Protein AF-A0A9E5WLP2-F1 (afdb_monomer)

Radius of gyration: 19.2 Å; Cα contacts (8 Å, |Δi|>4): 369; chains: 1; bounding box: 52×65×46 Å

Sequence (200 aa):
MTRTILCAILFWALPNVGYSDGLLDKCESPSASFDLAVELFKTKDFSVFQLEQDYGSKVLVFLGLGLPNEIPTANWFITGRAKENADYCYLGVGMSVEPLKSPHETKFPEKYGMPSSGFPRCSKSTDPLGAIKVRSWAAKEIGDSFVLALSPGAKGSGSFVVLVSRVDKSWVLLKKQDSGETCYFDRGQYYKSQNFRWDR

Nearest PDB structures (foldseek):
  7bxt-assembly1_N  TM=4.922E-01  e=4.184E-01  unidentified cloning vector
  6eqt-assembly1_A  TM=5.296E-01  e=2.265E+00  Homo sapiens
  7qoo-assembly1_N  TM=5.320E-01  e=2.836E+00  Homo sapiens
  7yyh-assembly1_N  TM=4.874E-01  e=4.980E+00  Homo sapiens
  7ywx-assembly1_N  TM=5.383E-01  e=5.896E+00  Homo sapiens

Solvent-accessible surface area (backbone atoms only — not comparable to full-atom values): 11564 Å² total; per-residue (Å²): 140,85,84,82,81,82,80,79,80,78,75,78,82,72,95,80,82,72,70,65,71,75,46,50,81,40,64,35,48,66,68,56,52,51,56,48,44,32,66,36,13,67,36,86,70,54,49,76,46,80,44,79,43,88,86,58,20,40,36,40,41,40,40,20,75,43,48,92,94,56,85,51,82,25,33,31,36,33,30,35,24,54,58,91,47,85,40,34,27,38,50,46,66,23,65,52,72,45,78,50,77,63,46,49,73,52,85,67,93,75,68,62,30,50,90,92,62,87,36,52,38,53,29,58,64,87,42,93,56,19,54,56,51,48,48,22,47,56,28,52,79,50,44,63,28,35,36,36,44,59,56,92,81,61,78,92,36,64,55,43,32,39,36,34,19,74,84,70,49,26,34,38,37,32,37,31,45,95,79,66,22,28,22,51,64,50,70,53,66,61,69,78,74,69,78,83,73,72,81,127

Mean predicted aligned error: 12.01 Å

Foldseek 3Di:
DDDDDDPPPPPPPDPLPPDLVVQQADWAAPVVVLVVLCVQQVDNPKDWDWDQDPQGKIKIKIAHPHDPPDDGNFRIWMWIDHNPDRITGTQATHHDKAFDDCLLVDDDPAAADDPPPPHHFKFDLPDPCRQSVNVSNQCVVQPGWIWTWGDPPNPRHQGWIKTAHPPFRKIWIWGQDPSRIIGGYDIDGDDPDPPPPPPD

Structure (mmCIF, N/CA/C/O backbone):
data_AF-A0A9E5WLP2-F1
#
_entry.id   AF-A0A9E5WLP2-F1
#
loop_
_atom_site.group_PDB
_atom_site.id
_atom_site.type_symbol
_atom_site.label_atom_id
_atom_site.label_alt_id
_atom_site.label_comp_id
_atom_site.label_asym_id
_atom_site.label_entity_id
_atom_site.label_seq_id
_atom_site.pdbx_PDB_ins_code
_atom_site.Cartn_x
_atom_site.Cartn_y
_atom_site.Cartn_z
_atom_site.occupancy
_atom_site.B_iso_or_equiv
_atom_site.auth_seq_id
_atom_site.auth_comp_id
_atom_site.auth_asym_id
_atom_site.auth_atom_id
_atom_site.pdbx_PDB_model_num
ATOM 1 N N . MET A 1 1 ? 31.874 46.673 18.753 1.00 40.12 1 MET A N 1
ATOM 2 C CA . MET A 1 1 ? 32.238 45.670 17.727 1.00 40.12 1 MET A CA 1
ATOM 3 C C . MET A 1 1 ? 31.211 44.548 17.763 1.00 40.12 1 MET A C 1
ATOM 5 O O . MET A 1 1 ? 31.325 43.645 18.578 1.00 40.12 1 MET A O 1
ATOM 9 N N . THR A 1 2 ? 30.168 44.641 16.946 1.00 34.38 2 THR A N 1
ATOM 10 C CA . THR A 1 2 ? 29.076 43.661 16.851 1.00 34.38 2 THR A CA 1
ATOM 11 C C . THR A 1 2 ? 29.290 42.817 15.596 1.00 34.38 2 THR A C 1
ATOM 13 O O . THR A 1 2 ? 29.312 43.344 14.487 1.00 34.38 2 THR A O 1
ATOM 16 N N . ARG A 1 3 ? 29.525 41.511 15.768 1.00 41.06 3 ARG A N 1
ATOM 17 C CA . ARG A 1 3 ? 29.660 40.550 14.666 1.00 41.06 3 ARG A CA 1
ATOM 18 C C . ARG A 1 3 ? 28.286 39.973 14.337 1.00 41.06 3 ARG A C 1
ATOM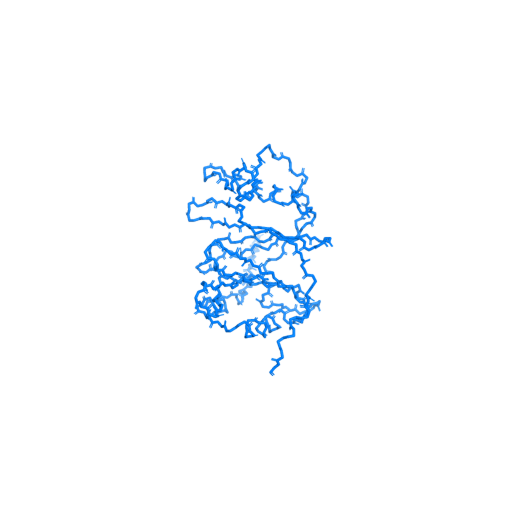 20 O O . ARG A 1 3 ? 27.775 39.138 15.074 1.00 41.06 3 ARG A O 1
ATOM 27 N N . THR A 1 4 ? 27.713 40.414 13.226 1.00 42.53 4 THR A N 1
ATOM 28 C CA . THR A 1 4 ? 26.534 39.798 12.611 1.00 42.53 4 THR A CA 1
ATOM 29 C C . THR A 1 4 ? 26.988 38.541 11.868 1.00 42.53 4 THR A C 1
ATOM 31 O O . THR A 1 4 ? 27.710 38.636 10.879 1.00 42.53 4 THR A O 1
ATOM 34 N N . ILE A 1 5 ? 26.610 37.360 12.359 1.00 44.00 5 ILE A N 1
ATOM 35 C CA . ILE A 1 5 ? 26.814 36.090 11.653 1.00 44.00 5 ILE A CA 1
ATOM 36 C C . ILE A 1 5 ? 25.597 35.886 10.747 1.00 44.00 5 ILE A C 1
ATOM 38 O O . ILE A 1 5 ? 24.504 35.590 11.224 1.00 44.00 5 ILE A O 1
ATOM 42 N N . LEU A 1 6 ? 25.780 36.087 9.440 1.00 37.56 6 LEU A N 1
ATOM 43 C CA . LEU A 1 6 ? 24.822 35.661 8.421 1.00 37.56 6 LEU A CA 1
ATOM 44 C C . LEU A 1 6 ? 24.877 34.128 8.327 1.00 37.56 6 LEU A C 1
ATOM 46 O O . LEU A 1 6 ? 25.810 33.570 7.752 1.00 37.56 6 LEU A O 1
ATOM 50 N N . CYS A 1 7 ? 23.877 33.440 8.875 1.00 37.62 7 CYS A N 1
ATOM 51 C CA . CYS A 1 7 ? 23.616 32.045 8.529 1.00 37.62 7 CYS A CA 1
ATOM 52 C C . CYS A 1 7 ? 22.984 31.999 7.133 1.00 37.62 7 CYS A C 1
ATOM 54 O O . CYS A 1 7 ? 21.779 32.191 6.980 1.00 37.62 7 CYS A O 1
ATOM 56 N N . ALA A 1 8 ? 23.800 31.747 6.111 1.00 38.75 8 ALA A N 1
ATOM 57 C CA . ALA A 1 8 ? 23.314 31.347 4.799 1.00 38.75 8 ALA A CA 1
ATOM 58 C C . ALA A 1 8 ? 22.787 29.907 4.894 1.00 38.75 8 ALA A C 1
ATOM 60 O O . ALA A 1 8 ? 23.552 28.944 4.868 1.00 38.75 8 ALA A O 1
ATOM 61 N N . ILE A 1 9 ? 21.469 29.757 5.037 1.00 45.53 9 ILE A N 1
ATOM 62 C CA . ILE A 1 9 ? 20.795 28.472 4.853 1.00 45.53 9 ILE A CA 1
ATOM 63 C C . ILE A 1 9 ? 20.778 28.207 3.345 1.00 45.53 9 ILE A C 1
ATOM 65 O O . ILE A 1 9 ? 19.913 28.692 2.619 1.00 45.53 9 ILE A O 1
ATOM 69 N N . LEU A 1 10 ? 21.778 27.466 2.870 1.00 39.19 10 LEU A N 1
ATOM 70 C CA . LEU A 1 10 ? 21.757 26.819 1.563 1.00 39.19 10 LEU A CA 1
ATOM 71 C C . LEU A 1 10 ? 20.643 25.764 1.582 1.00 39.19 10 LEU A C 1
ATOM 73 O O . LEU A 1 10 ? 20.848 24.623 1.994 1.00 39.19 10 LEU A O 1
ATOM 77 N N . PHE A 1 11 ? 19.446 26.169 1.158 1.00 37.06 11 PHE A N 1
ATOM 78 C CA . PHE A 1 11 ? 18.418 25.245 0.699 1.00 37.06 11 PHE A CA 1
ATOM 79 C C . PHE A 1 11 ? 18.982 24.519 -0.524 1.00 37.06 11 PHE A C 1
ATOM 81 O O . PHE A 1 11 ? 19.028 25.064 -1.626 1.00 37.06 11 PHE A O 1
ATOM 88 N N . TRP A 1 12 ? 19.447 23.289 -0.320 1.00 35.25 12 TRP A N 1
ATOM 89 C CA . TRP A 1 12 ? 19.656 22.349 -1.410 1.00 35.25 12 TRP A CA 1
ATOM 90 C C . TRP A 1 12 ? 18.301 22.126 -2.085 1.00 35.25 12 TRP A C 1
ATOM 92 O O . TRP A 1 12 ? 17.429 21.443 -1.550 1.00 35.25 12 TRP A O 1
ATOM 102 N N . ALA A 1 13 ? 18.108 22.750 -3.244 1.00 36.09 13 ALA A N 1
ATOM 103 C CA . ALA A 1 13 ? 17.022 22.425 -4.150 1.00 36.09 13 ALA A CA 1
ATOM 104 C C . ALA A 1 13 ? 17.260 21.000 -4.670 1.00 36.09 13 ALA A C 1
ATOM 106 O O . ALA A 1 13 ? 18.033 20.786 -5.602 1.00 36.09 13 ALA A O 1
ATOM 107 N N . LEU A 1 14 ? 16.640 20.011 -4.026 1.00 37.28 14 LEU A N 1
ATOM 108 C CA . LEU A 1 14 ? 16.564 18.662 -4.573 1.00 37.28 14 LEU A CA 1
ATOM 109 C C . LEU A 1 14 ? 15.654 18.692 -5.815 1.00 37.28 14 LEU A C 1
ATOM 111 O O . LEU A 1 14 ? 14.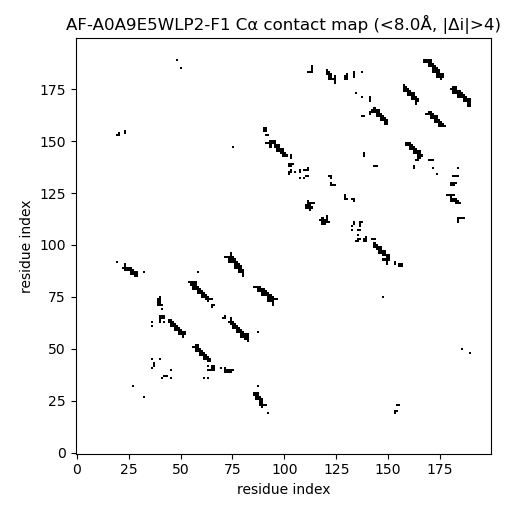529 19.197 -5.726 1.00 37.28 14 LEU A O 1
ATOM 115 N N . PRO A 1 15 ? 16.091 18.152 -6.964 1.00 37.88 15 PRO A N 1
ATOM 116 C CA . PRO A 1 15 ? 15.262 18.051 -8.155 1.00 37.88 15 PRO A CA 1
ATOM 117 C C . PRO A 1 15 ? 14.253 16.914 -7.959 1.00 37.88 15 PRO A C 1
ATOM 119 O O . PRO A 1 15 ? 14.520 15.779 -8.326 1.00 37.88 15 PRO A O 1
ATOM 122 N N . ASN A 1 16 ? 13.102 17.197 -7.347 1.00 44.09 16 ASN A N 1
ATOM 123 C CA . ASN A 1 16 ? 12.097 16.168 -7.034 1.00 44.09 16 ASN A CA 1
ATOM 124 C C . ASN A 1 16 ? 10.762 16.310 -7.785 1.00 44.09 16 ASN A C 1
ATOM 126 O O . ASN A 1 16 ? 9.799 15.655 -7.412 1.00 44.09 16 ASN A O 1
ATOM 130 N N . VAL A 1 17 ? 10.657 17.142 -8.828 1.00 44.66 17 VAL A N 1
ATOM 131 C CA . VAL A 1 17 ? 9.323 17.569 -9.321 1.00 44.66 17 VAL A CA 1
ATOM 132 C C . VAL A 1 17 ? 9.002 17.168 -10.774 1.00 44.66 17 VAL A C 1
ATOM 134 O O . VAL A 1 17 ? 7.951 17.518 -11.282 1.00 44.66 17 VAL A O 1
ATOM 137 N N . GLY A 1 18 ? 9.856 16.415 -11.475 1.00 46.56 18 GLY A N 1
ATOM 138 C CA . GLY A 1 18 ? 9.635 16.150 -12.913 1.00 46.56 18 GLY A CA 1
ATOM 139 C C . GLY A 1 18 ? 9.050 14.784 -13.286 1.00 46.56 18 GLY A C 1
ATOM 140 O O . GLY A 1 18 ? 8.372 14.663 -14.301 1.00 46.56 18 GLY A O 1
ATOM 141 N N . TYR A 1 19 ? 9.349 13.738 -12.515 1.00 50.00 19 TYR A N 1
ATOM 142 C CA . TYR A 1 19 ? 9.185 12.364 -13.004 1.00 50.00 19 TYR A CA 1
ATOM 143 C C . TYR A 1 19 ? 7.801 11.763 -12.707 1.00 50.00 19 TYR A C 1
ATOM 145 O O . TYR A 1 19 ? 7.301 10.951 -13.481 1.00 50.00 19 TYR A O 1
ATOM 153 N N . SER A 1 20 ? 7.148 12.175 -11.615 1.00 54.41 20 SER A N 1
ATOM 154 C CA . SER A 1 20 ? 5.846 11.625 -11.212 1.00 54.41 20 SER A CA 1
ATOM 155 C C . SER A 1 20 ? 4.699 12.055 -12.125 1.00 54.41 20 SER A C 1
ATOM 157 O O . SER A 1 20 ? 3.806 11.255 -12.388 1.00 54.41 20 SER A O 1
ATOM 159 N N . ASP A 1 21 ? 4.725 13.289 -12.631 1.00 56.62 21 ASP A N 1
ATOM 160 C CA . ASP A 1 21 ? 3.578 13.872 -13.340 1.00 56.62 21 ASP A CA 1
ATOM 161 C C . ASP A 1 21 ? 3.337 13.216 -14.707 1.00 56.62 21 ASP A C 1
ATOM 163 O O . ASP A 1 21 ? 2.193 12.997 -15.080 1.00 56.62 21 ASP A O 1
ATOM 167 N N . GLY A 1 22 ? 4.392 12.810 -15.423 1.00 62.59 22 GLY A N 1
ATOM 168 C CA . GLY A 1 22 ? 4.248 12.105 -16.703 1.00 62.59 22 GLY A CA 1
ATOM 169 C C . GLY A 1 22 ? 3.915 10.615 -16.577 1.00 62.59 22 GLY A C 1
ATOM 170 O O . GLY A 1 22 ? 3.585 9.981 -17.579 1.00 62.59 22 GLY A O 1
ATOM 171 N N . LEU A 1 23 ? 4.040 10.036 -15.378 1.00 69.94 23 LEU A N 1
ATOM 172 C CA . LEU A 1 23 ? 3.760 8.621 -15.134 1.00 69.94 23 LEU A CA 1
ATOM 173 C C . LEU A 1 23 ? 2.282 8.382 -14.795 1.00 69.94 23 LEU A C 1
ATOM 175 O O . LEU A 1 23 ? 1.723 7.369 -15.197 1.00 69.94 23 LEU A O 1
ATOM 179 N N . LEU A 1 24 ? 1.651 9.321 -14.085 1.00 68.88 24 LEU A N 1
ATOM 180 C CA . LEU A 1 24 ? 0.288 9.178 -13.558 1.00 68.88 24 LEU A CA 1
ATOM 181 C C . LEU A 1 24 ? -0.809 9.158 -14.637 1.00 68.88 24 LEU A C 1
ATOM 183 O O . LEU A 1 24 ? -1.881 8.622 -14.384 1.00 68.88 24 LEU A O 1
ATOM 187 N N . ASP A 1 25 ? -0.526 9.657 -15.840 1.00 71.56 25 ASP A N 1
ATOM 188 C CA . ASP A 1 25 ? -1.470 9.651 -16.968 1.00 71.56 25 ASP A CA 1
ATOM 189 C C . ASP A 1 25 ? -1.293 8.441 -17.909 1.00 71.56 25 ASP A C 1
ATOM 191 O O . ASP A 1 25 ? -1.958 8.346 -18.942 1.00 71.56 25 ASP A O 1
ATOM 195 N N . LYS A 1 26 ? -0.384 7.509 -17.589 1.00 80.75 26 LYS A N 1
ATOM 196 C CA . LYS A 1 26 ? -0.093 6.350 -18.443 1.00 80.75 26 LYS A CA 1
ATOM 197 C C . LYS A 1 26 ? -0.907 5.126 -18.042 1.00 80.75 26 LYS A C 1
ATOM 199 O O . LYS A 1 26 ? -1.100 4.842 -16.858 1.00 80.75 26 LYS A O 1
ATOM 204 N N . CYS A 1 27 ? -1.325 4.370 -19.050 1.00 87.19 27 CYS A N 1
ATOM 205 C CA . CYS A 1 27 ? -1.857 3.024 -18.901 1.00 87.19 27 CYS A CA 1
ATOM 206 C C . CYS A 1 27 ? -0.999 2.086 -19.734 1.00 87.19 27 CYS A C 1
ATOM 208 O O . CYS A 1 27 ? -0.704 2.380 -20.888 1.00 87.19 27 CYS A O 1
ATOM 210 N N . GLU A 1 28 ? -0.580 0.988 -19.129 1.00 88.12 28 GLU A N 1
ATOM 211 C CA . GLU A 1 28 ? 0.391 0.080 -19.714 1.00 88.12 28 GLU A CA 1
ATOM 212 C C . GLU A 1 28 ? -0.081 -1.361 -19.560 1.00 88.12 28 GLU A C 1
ATOM 214 O O . GLU A 1 28 ? -0.818 -1.716 -18.631 1.00 88.12 28 GLU A O 1
ATOM 219 N N . SER A 1 29 ? 0.398 -2.220 -20.455 1.00 87.50 29 SER A N 1
ATOM 220 C CA . SER A 1 29 ? 0.203 -3.659 -20.308 1.00 87.50 29 SER A CA 1
ATOM 221 C C . S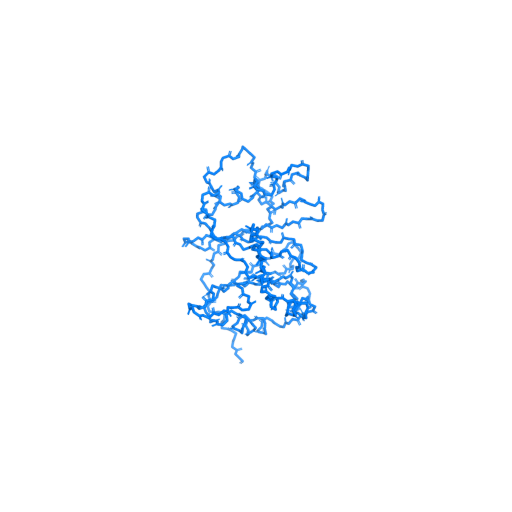ER A 1 29 ? 0.785 -4.157 -18.971 1.00 87.50 29 SER A C 1
ATOM 223 O O . SER A 1 29 ? 1.709 -3.545 -18.413 1.00 87.50 29 SER A O 1
ATOM 225 N N . PRO A 1 30 ? 0.310 -5.303 -18.447 1.00 82.69 30 PRO A N 1
ATOM 226 C CA . PRO A 1 30 ? 0.873 -5.882 -17.233 1.00 82.69 30 PRO A CA 1
ATOM 227 C C . PRO A 1 30 ? 2.392 -6.073 -17.327 1.00 82.69 30 PRO A C 1
ATOM 229 O O . PRO A 1 30 ? 3.101 -5.674 -16.410 1.00 82.69 30 PRO A O 1
ATOM 232 N N . SER A 1 31 ? 2.902 -6.613 -18.442 1.00 85.50 31 SER A N 1
ATOM 233 C CA . SER A 1 31 ? 4.340 -6.827 -18.665 1.00 85.50 31 SER A CA 1
ATOM 234 C C . SER A 1 31 ? 5.138 -5.527 -18.608 1.00 85.50 31 SER A C 1
ATOM 236 O O . SER A 1 31 ? 6.136 -5.465 -17.895 1.00 85.50 31 SER A O 1
ATOM 238 N N . ALA A 1 32 ? 4.651 -4.469 -19.259 1.00 87.75 32 ALA A N 1
ATOM 239 C CA . ALA A 1 32 ? 5.295 -3.158 -19.220 1.00 87.75 32 ALA A CA 1
ATOM 240 C C . ALA A 1 32 ? 5.327 -2.567 -17.797 1.00 87.75 32 ALA A C 1
ATOM 242 O O . ALA A 1 32 ? 6.321 -1.957 -17.407 1.00 87.75 32 ALA A O 1
ATOM 243 N N . SER A 1 33 ? 4.301 -2.822 -16.972 1.00 85.38 33 SER A N 1
ATOM 244 C CA . SER A 1 33 ? 4.319 -2.428 -15.553 1.00 85.38 33 SER A CA 1
ATOM 245 C C . SER A 1 33 ? 5.429 -3.135 -14.756 1.00 85.38 33 SER A C 1
ATOM 247 O O . SER A 1 33 ? 6.043 -2.514 -13.889 1.00 85.38 33 SER A O 1
ATOM 249 N N . PHE A 1 34 ? 5.714 -4.414 -15.039 1.00 86.69 34 PHE A N 1
ATOM 250 C CA . PHE A 1 34 ? 6.814 -5.149 -14.393 1.00 86.69 34 PHE A CA 1
ATOM 251 C C . PHE A 1 34 ? 8.188 -4.671 -14.862 1.00 86.69 34 PHE A C 1
ATOM 253 O O . PHE A 1 34 ? 9.079 -4.495 -14.030 1.00 86.69 34 PHE A O 1
ATOM 260 N N . ASP A 1 35 ? 8.360 -4.442 -16.164 1.00 87.62 35 ASP A N 1
ATOM 261 C CA . ASP A 1 35 ? 9.615 -3.922 -16.714 1.00 87.62 35 ASP A CA 1
ATOM 262 C C . ASP A 1 35 ? 9.932 -2.546 -16.121 1.00 87.62 35 ASP A C 1
ATOM 264 O O . ASP A 1 35 ? 11.048 -2.302 -15.653 1.00 87.62 35 ASP A O 1
ATOM 268 N N . LEU A 1 36 ? 8.916 -1.685 -16.018 1.00 85.50 36 LEU A N 1
ATOM 269 C CA . LEU A 1 36 ? 9.065 -0.397 -15.362 1.00 85.50 36 LEU A CA 1
ATOM 270 C C . LEU A 1 36 ? 9.377 -0.543 -13.867 1.00 85.50 36 LEU A C 1
ATOM 272 O O . LEU A 1 36 ? 10.170 0.230 -13.342 1.00 85.50 36 LEU A O 1
ATOM 276 N N . ALA A 1 37 ? 8.819 -1.534 -13.164 1.00 86.19 37 ALA A N 1
ATOM 277 C CA . ALA A 1 37 ? 9.169 -1.771 -11.761 1.00 86.19 37 ALA A CA 1
ATOM 278 C C . ALA A 1 37 ? 10.665 -2.057 -11.577 1.00 86.19 37 ALA A C 1
ATOM 280 O O . ALA A 1 37 ? 11.287 -1.494 -10.676 1.00 86.19 37 ALA A O 1
ATOM 281 N N . VAL A 1 38 ? 11.259 -2.865 -12.462 1.00 85.19 38 VAL A N 1
ATOM 282 C CA . VAL A 1 38 ? 12.709 -3.114 -12.459 1.00 85.19 38 VAL A CA 1
ATOM 283 C C . VAL A 1 38 ? 13.480 -1.813 -12.688 1.00 85.19 38 VAL A C 1
ATOM 285 O O . VAL A 1 38 ? 14.478 -1.554 -12.013 1.00 85.19 38 VAL A O 1
ATOM 288 N N . GLU A 1 39 ? 13.012 -0.977 -13.615 1.00 85.88 39 GLU A N 1
ATOM 289 C CA . GLU A 1 39 ? 13.646 0.302 -13.926 1.00 85.88 39 GLU A CA 1
ATOM 290 C C . GLU A 1 39 ? 13.554 1.309 -12.768 1.00 85.88 39 GLU A C 1
ATOM 292 O O . GLU A 1 39 ? 14.551 1.971 -12.463 1.00 85.88 39 GLU A O 1
ATOM 297 N N . LEU A 1 40 ? 12.391 1.426 -12.120 1.00 82.31 40 LEU A N 1
ATOM 298 C CA . LEU A 1 40 ? 12.137 2.384 -11.040 1.00 82.31 40 LEU A CA 1
ATOM 299 C C . LEU A 1 40 ? 12.819 1.981 -9.735 1.00 82.31 40 LEU A C 1
ATOM 301 O O . LEU A 1 40 ? 13.419 2.815 -9.055 1.00 82.31 40 LEU A O 1
ATOM 305 N N . PHE A 1 41 ? 12.740 0.698 -9.386 1.00 82.94 41 PHE A N 1
ATOM 306 C CA . PHE A 1 41 ? 13.290 0.191 -8.132 1.00 82.94 41 PHE A CA 1
ATOM 307 C C . PHE A 1 41 ? 14.784 -0.117 -8.227 1.00 82.94 41 PHE A C 1
ATOM 309 O O . PHE A 1 41 ? 15.420 -0.356 -7.201 1.00 82.94 41 PHE A O 1
ATOM 316 N N . LYS A 1 42 ? 15.342 -0.136 -9.448 1.00 83.75 42 LYS A N 1
ATOM 317 C CA . LYS A 1 42 ? 16.720 -0.566 -9.740 1.00 83.75 42 LYS A CA 1
ATOM 318 C C . LYS A 1 42 ? 17.029 -1.972 -9.212 1.00 83.75 42 LYS A C 1
ATOM 320 O O . LYS A 1 42 ? 18.173 -2.323 -8.955 1.00 83.75 42 LYS A O 1
ATOM 325 N N . THR A 1 43 ? 16.006 -2.809 -9.060 1.00 79.31 43 THR A N 1
ATOM 326 C CA . THR A 1 43 ? 16.134 -4.179 -8.561 1.00 79.31 43 THR A CA 1
ATOM 327 C C . THR A 1 43 ? 15.089 -5.084 -9.197 1.00 79.31 43 THR A C 1
ATOM 329 O O . THR A 1 43 ? 14.004 -4.646 -9.571 1.00 79.31 43 THR A O 1
ATOM 332 N N . LYS A 1 44 ? 15.414 -6.374 -9.301 1.00 80.56 44 LYS A N 1
ATOM 333 C CA . LYS A 1 44 ? 14.446 -7.431 -9.637 1.00 80.56 44 LYS A CA 1
ATOM 334 C C . LYS A 1 44 ? 13.792 -8.037 -8.395 1.00 80.56 44 LYS A C 1
ATOM 336 O O . LYS A 1 44 ? 12.856 -8.817 -8.526 1.00 80.56 44 LYS A O 1
ATOM 341 N N . ASP A 1 45 ? 14.294 -7.695 -7.211 1.00 80.81 45 ASP A N 1
ATOM 342 C CA . ASP A 1 45 ? 13.747 -8.136 -5.934 1.00 80.81 45 ASP A CA 1
ATOM 343 C C . ASP A 1 45 ? 12.698 -7.131 -5.448 1.00 80.81 45 ASP A C 1
ATOM 345 O O . ASP A 1 45 ? 12.971 -6.222 -4.663 1.00 80.81 45 ASP A O 1
ATOM 349 N N . PHE A 1 46 ? 11.490 -7.255 -5.992 1.00 80.94 46 PHE A N 1
ATOM 350 C CA . PHE A 1 46 ? 10.329 -6.482 -5.572 1.00 80.94 46 PHE A CA 1
ATOM 351 C C . PHE A 1 46 ? 9.119 -7.393 -5.384 1.00 80.94 46 PHE A C 1
ATOM 353 O O . PHE A 1 46 ? 9.011 -8.478 -5.954 1.00 80.94 46 PHE A O 1
ATOM 360 N N . SER A 1 47 ? 8.191 -6.944 -4.551 1.00 78.56 47 SER A N 1
ATOM 361 C CA . SER A 1 47 ? 6.931 -7.630 -4.287 1.00 78.56 47 SER A CA 1
ATOM 362 C C . SER A 1 47 ? 5.804 -6.995 -5.091 1.00 78.56 47 SER A C 1
ATOM 364 O O . SER A 1 47 ? 5.759 -5.773 -5.236 1.00 78.56 47 SER A O 1
ATOM 366 N N . VAL A 1 48 ? 4.878 -7.820 -5.583 1.00 79.75 48 VAL A N 1
ATOM 367 C CA . VAL A 1 48 ? 3.653 -7.357 -6.244 1.00 79.75 48 VAL A CA 1
ATOM 368 C C . VAL A 1 48 ? 2.448 -7.982 -5.567 1.00 79.75 48 VAL A C 1
ATOM 370 O O . VAL A 1 48 ? 2.403 -9.195 -5.366 1.00 79.75 48 VAL A O 1
ATOM 373 N N . PHE A 1 49 ? 1.469 -7.150 -5.231 1.00 76.31 49 PHE A N 1
ATOM 374 C CA . PHE A 1 49 ? 0.220 -7.572 -4.610 1.00 76.31 49 PHE A CA 1
ATOM 375 C C . PHE A 1 49 ? -0.942 -7.239 -5.536 1.00 76.31 49 PHE A C 1
ATOM 377 O O . PHE A 1 49 ? -1.061 -6.097 -5.971 1.00 76.31 49 PHE A O 1
ATOM 384 N N . GLN A 1 50 ? -1.791 -8.223 -5.835 1.00 78.00 50 GLN A N 1
ATOM 385 C CA . GLN A 1 50 ? -3.010 -8.014 -6.612 1.00 78.00 50 GLN A CA 1
ATOM 386 C C . GLN A 1 50 ? -4.217 -7.904 -5.684 1.00 78.00 50 GLN A C 1
ATOM 388 O O . GLN A 1 50 ? -4.430 -8.763 -4.833 1.00 78.00 50 G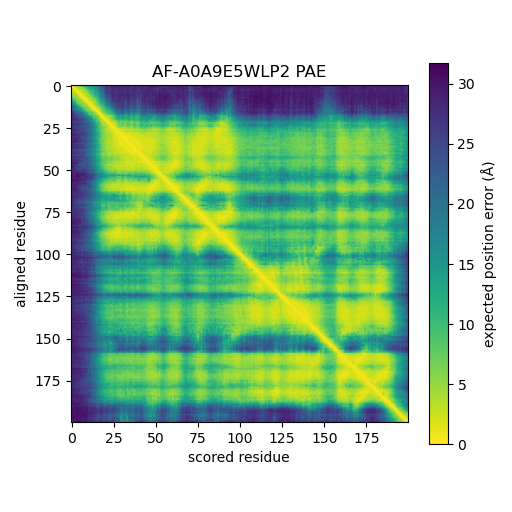LN A O 1
ATOM 393 N N . LEU A 1 51 ? -5.019 -6.870 -5.910 1.00 73.00 51 LEU A N 1
ATOM 394 C CA . LEU A 1 51 ? -6.295 -6.604 -5.263 1.00 73.00 51 LEU A CA 1
ATOM 395 C C . LEU A 1 51 ? -7.392 -6.824 -6.295 1.00 73.00 51 LEU A C 1
ATOM 397 O O . LEU A 1 51 ? -7.311 -6.272 -7.395 1.00 73.00 51 LEU A O 1
ATOM 401 N N . GLU A 1 52 ? -8.410 -7.598 -5.949 1.00 69.62 52 GLU A N 1
ATOM 402 C CA . GLU A 1 52 ? -9.647 -7.658 -6.720 1.00 69.62 52 GLU A CA 1
ATOM 403 C C . GLU A 1 52 ? -10.680 -6.785 -6.016 1.00 69.62 52 GLU A C 1
ATOM 405 O O . GLU A 1 52 ? -10.967 -6.960 -4.836 1.00 69.62 52 GLU A O 1
ATOM 410 N N . GLN A 1 53 ? -11.176 -5.783 -6.725 1.00 67.19 53 GLN A N 1
ATOM 411 C CA . GLN A 1 53 ? -12.158 -4.846 -6.209 1.00 67.19 53 GLN A CA 1
ATOM 412 C C . GLN A 1 53 ? -13.574 -5.338 -6.503 1.00 67.19 53 GLN A C 1
ATOM 414 O O . GLN A 1 53 ? -13.804 -6.139 -7.417 1.00 67.19 53 GLN A O 1
ATOM 419 N N . ASP A 1 54 ? -14.536 -4.779 -5.766 1.00 56.22 54 ASP A N 1
ATOM 420 C CA . ASP A 1 54 ? -15.951 -4.893 -6.104 1.00 56.22 54 ASP A CA 1
ATOM 421 C C . ASP A 1 54 ? -16.135 -4.546 -7.591 1.00 56.22 54 ASP A C 1
ATOM 423 O O . ASP A 1 54 ? -15.517 -3.614 -8.106 1.00 56.22 54 ASP A O 1
ATOM 427 N N . TYR A 1 55 ? -16.957 -5.326 -8.295 1.00 62.47 55 TYR A N 1
ATOM 428 C CA . TYR A 1 55 ? -17.166 -5.227 -9.747 1.00 62.47 55 TYR A CA 1
ATOM 429 C C . TYR A 1 55 ? -16.004 -5.711 -10.632 1.00 62.47 55 TYR A C 1
ATOM 431 O O . TYR A 1 55 ? -16.064 -5.518 -11.842 1.00 62.47 55 TYR A O 1
ATOM 439 N N . GLY A 1 56 ? -14.993 -6.400 -10.092 1.00 65.69 56 GLY A N 1
ATOM 440 C CA . GLY A 1 56 ? -13.972 -7.109 -10.877 1.00 65.69 56 GLY A CA 1
ATOM 441 C C . GLY A 1 56 ? -12.852 -6.230 -11.443 1.00 65.69 56 GLY A C 1
ATOM 442 O O . GLY A 1 56 ? -12.063 -6.704 -12.267 1.00 65.69 56 GLY A O 1
ATOM 443 N N . SER A 1 57 ? -12.759 -4.962 -11.027 1.00 69.81 57 SER A N 1
ATOM 444 C CA . SER A 1 57 ? -11.551 -4.162 -11.248 1.00 69.81 57 SER A CA 1
ATOM 445 C C . SER A 1 57 ? -10.377 -4.746 -10.463 1.00 69.81 57 SER A C 1
ATOM 447 O O . SER A 1 57 ? -10.552 -5.408 -9.440 1.00 69.81 57 SER A O 1
ATOM 449 N N . LYS A 1 58 ? -9.156 -4.534 -10.960 1.00 78.94 58 LYS A N 1
ATOM 450 C CA . LYS A 1 58 ? -7.943 -5.066 -10.328 1.00 78.94 58 LYS A CA 1
ATOM 451 C C . LYS A 1 58 ? -6.951 -3.958 -10.059 1.00 78.94 58 LYS A C 1
ATOM 453 O O . LYS A 1 58 ? -6.747 -3.101 -10.910 1.00 78.94 58 LYS A O 1
ATOM 458 N N . VAL A 1 59 ? -6.302 -4.004 -8.905 1.00 77.44 59 VAL A N 1
ATOM 459 C CA . VAL A 1 59 ? -5.221 -3.083 -8.542 1.00 77.44 59 VAL A CA 1
ATOM 460 C C . VAL A 1 59 ? -3.966 -3.891 -8.264 1.00 77.44 59 VAL A C 1
ATOM 462 O O . VAL A 1 59 ? -4.037 -4.938 -7.630 1.00 77.44 59 VAL A O 1
ATOM 465 N N . LEU A 1 60 ? -2.827 -3.430 -8.762 1.00 82.50 60 LEU A N 1
ATOM 466 C CA . LEU A 1 60 ? -1.520 -3.988 -8.459 1.00 82.50 60 LEU A CA 1
ATOM 467 C C . LEU A 1 60 ? -0.739 -2.989 -7.612 1.00 82.50 60 LEU A C 1
ATOM 469 O O . LEU A 1 60 ? -0.667 -1.805 -7.934 1.00 82.50 60 LEU A O 1
ATOM 473 N N . VAL A 1 61 ? -0.144 -3.473 -6.530 1.00 79.56 61 VAL A N 1
ATOM 474 C CA . VAL A 1 61 ? 0.748 -2.702 -5.665 1.00 79.56 61 VAL A CA 1
ATOM 475 C C . VAL A 1 61 ? 2.148 -3.262 -5.830 1.00 79.56 61 VAL A C 1
ATOM 477 O O . VAL A 1 61 ? 2.391 -4.415 -5.482 1.00 79.56 61 VAL A O 1
ATOM 480 N N . PHE A 1 62 ? 3.058 -2.448 -6.346 1.00 84.50 62 PHE A N 1
ATOM 481 C CA . PHE A 1 62 ? 4.454 -2.794 -6.574 1.00 84.50 62 PHE A CA 1
ATOM 482 C C . PHE A 1 62 ? 5.321 -2.189 -5.480 1.00 84.50 62 PHE A C 1
ATOM 484 O O . PHE A 1 62 ? 5.198 -1.004 -5.169 1.00 84.50 62 PHE A O 1
ATOM 491 N N . LEU A 1 63 ? 6.207 -3.002 -4.914 1.00 78.81 63 LEU A N 1
ATOM 492 C CA . LEU A 1 63 ? 7.012 -2.657 -3.752 1.00 78.81 63 LEU A CA 1
ATOM 493 C C . LEU A 1 63 ? 8.455 -3.112 -3.906 1.00 78.81 63 LEU A C 1
ATOM 495 O O . LEU A 1 63 ? 8.752 -4.295 -3.746 1.00 78.81 63 LEU A O 1
ATOM 499 N N . GLY A 1 64 ? 9.343 -2.160 -4.173 1.00 78.25 64 GLY A N 1
ATOM 500 C CA . GLY A 1 64 ? 10.780 -2.372 -4.249 1.00 78.25 64 GLY A CA 1
ATOM 501 C C . GLY A 1 64 ? 11.471 -1.710 -3.070 1.00 78.25 64 GLY A C 1
ATOM 502 O O . GLY A 1 64 ? 11.481 -0.489 -2.941 1.00 78.25 64 GLY A O 1
ATOM 503 N N . LEU A 1 65 ? 12.082 -2.515 -2.208 1.00 69.06 65 LEU A N 1
ATOM 504 C CA . LEU A 1 65 ? 13.077 -1.994 -1.280 1.00 69.06 65 LEU A CA 1
ATOM 505 C C . LEU A 1 65 ? 14.368 -1.909 -2.099 1.00 69.06 65 LEU A C 1
ATOM 507 O O . LEU A 1 65 ? 14.951 -2.945 -2.407 1.00 69.06 65 LEU A O 1
ATOM 511 N N . GLY A 1 66 ? 14.717 -0.703 -2.559 1.00 63.56 66 GLY A N 1
ATOM 512 C CA . GLY A 1 66 ? 15.846 -0.477 -3.469 1.00 63.56 66 GLY A CA 1
ATOM 513 C C . GLY A 1 66 ? 17.170 -1.088 -2.986 1.00 63.56 66 GLY A C 1
ATOM 514 O O . GLY A 1 66 ? 17.316 -1.492 -1.829 1.00 63.56 66 GLY A O 1
ATOM 515 N N . LEU A 1 67 ? 18.159 -1.161 -3.880 1.00 63.38 67 LEU A N 1
ATOM 516 C CA . LEU A 1 67 ? 19.460 -1.752 -3.559 1.00 63.38 67 LEU A CA 1
ATOM 517 C C . LEU A 1 67 ? 20.252 -0.907 -2.542 1.00 63.38 67 LEU A C 1
ATOM 519 O O . LEU A 1 67 ? 20.187 0.325 -2.573 1.00 63.38 67 LEU A O 1
ATOM 523 N N . PRO A 1 68 ? 21.065 -1.539 -1.671 1.00 53.59 68 PRO A N 1
ATOM 524 C CA . PRO A 1 68 ? 21.997 -0.810 -0.822 1.00 53.59 68 PRO A CA 1
ATOM 525 C C . PRO A 1 68 ? 22.950 0.028 -1.687 1.00 53.59 68 PRO A C 1
ATOM 527 O O . PRO A 1 68 ? 23.645 -0.520 -2.541 1.00 53.59 68 PRO A O 1
ATOM 530 N N . ASN A 1 69 ? 23.030 1.333 -1.411 1.00 65.56 69 ASN A N 1
ATOM 531 C CA . ASN A 1 69 ? 23.906 2.323 -2.066 1.00 65.56 69 ASN A CA 1
ATOM 532 C C . ASN A 1 69 ? 23.455 2.868 -3.433 1.00 65.56 69 ASN A C 1
ATOM 534 O O . ASN A 1 69 ? 24.165 3.701 -3.995 1.00 65.56 69 ASN A O 1
ATOM 538 N N . GLU A 1 70 ? 22.285 2.484 -3.942 1.00 70.69 70 GLU A N 1
ATOM 539 C CA . GLU A 1 70 ? 21.668 3.163 -5.087 1.00 70.69 70 GLU A CA 1
ATOM 540 C C . GLU A 1 70 ? 20.523 4.058 -4.611 1.00 70.69 70 GLU A C 1
ATOM 542 O O . GLU A 1 70 ? 19.828 3.734 -3.650 1.00 70.69 70 GLU A O 1
ATOM 547 N N . ILE A 1 71 ? 20.335 5.210 -5.260 1.00 68.44 71 ILE A N 1
ATOM 548 C CA . ILE A 1 71 ? 19.202 6.097 -4.977 1.00 68.44 71 ILE A CA 1
ATOM 549 C C . ILE A 1 71 ? 18.040 5.637 -5.867 1.00 68.44 71 ILE A C 1
ATOM 551 O O . ILE A 1 71 ? 18.084 5.896 -7.074 1.00 68.44 71 ILE A O 1
ATOM 555 N N . PRO A 1 72 ? 17.016 4.947 -5.327 1.00 66.50 72 PRO A N 1
ATOM 556 C CA . PRO A 1 72 ? 15.862 4.555 -6.123 1.00 66.50 72 PRO A CA 1
ATOM 557 C C . PRO A 1 72 ? 15.071 5.796 -6.553 1.00 66.50 72 PRO A C 1
ATOM 559 O O . PRO A 1 72 ? 15.011 6.783 -5.818 1.00 66.50 72 PRO A O 1
ATOM 562 N N . THR A 1 73 ? 14.435 5.747 -7.727 1.00 71.44 73 THR A N 1
ATOM 563 C CA . THR A 1 73 ? 13.533 6.823 -8.184 1.00 71.44 73 THR A CA 1
ATOM 564 C C . THR A 1 73 ? 12.123 6.665 -7.612 1.00 71.44 73 THR A C 1
ATOM 566 O O . THR A 1 73 ? 11.398 7.647 -7.474 1.00 71.44 73 THR A O 1
ATOM 569 N N . ALA A 1 74 ? 11.750 5.445 -7.217 1.00 72.31 74 ALA A N 1
ATOM 570 C CA . ALA A 1 74 ? 10.573 5.130 -6.416 1.00 72.31 74 ALA A CA 1
ATOM 571 C C . ALA A 1 74 ? 10.867 3.922 -5.518 1.00 72.31 74 ALA A C 1
ATOM 573 O O . ALA A 1 74 ? 11.684 3.081 -5.864 1.00 72.31 74 ALA A O 1
ATOM 574 N N . ASN A 1 75 ? 10.178 3.808 -4.386 1.00 76.56 75 ASN A N 1
ATOM 575 C CA . ASN A 1 75 ? 10.189 2.594 -3.559 1.00 76.56 75 ASN A CA 1
ATOM 576 C C . ASN A 1 75 ? 8.905 1.775 -3.734 1.00 76.56 75 ASN A C 1
ATOM 578 O O . ASN A 1 75 ? 8.843 0.594 -3.397 1.00 76.56 75 ASN A O 1
ATOM 582 N N . TRP A 1 76 ? 7.851 2.397 -4.257 1.00 80.38 76 TRP A N 1
ATOM 583 C CA . TRP A 1 76 ? 6.603 1.715 -4.545 1.00 80.38 76 TRP A CA 1
ATOM 584 C C . TRP A 1 76 ? 5.769 2.484 -5.568 1.00 80.38 76 TRP A C 1
ATOM 586 O O . TRP A 1 76 ? 5.910 3.699 -5.716 1.00 80.38 76 TRP A O 1
ATOM 596 N N . PHE A 1 77 ? 4.874 1.783 -6.257 1.00 82.12 77 PHE A N 1
ATOM 597 C CA . PHE A 1 77 ? 3.815 2.397 -7.056 1.00 82.12 77 PHE A CA 1
ATOM 598 C C . PHE A 1 77 ? 2.572 1.505 -7.081 1.00 82.12 77 PHE A C 1
ATOM 600 O O . PHE A 1 77 ? 2.632 0.316 -6.770 1.00 82.12 77 PHE A O 1
ATOM 607 N N . ILE A 1 78 ? 1.427 2.091 -7.411 1.00 81.12 78 ILE A N 1
ATOM 608 C CA . ILE A 1 78 ? 0.147 1.396 -7.524 1.00 81.12 78 ILE A CA 1
ATOM 609 C C . ILE A 1 78 ? -0.390 1.619 -8.930 1.00 81.12 78 ILE A C 1
ATOM 611 O O . ILE A 1 78 ? -0.405 2.751 -9.413 1.00 81.12 78 ILE A O 1
ATOM 615 N N . THR A 1 79 ? -0.872 0.554 -9.561 1.00 86.06 79 THR A N 1
ATOM 616 C CA . THR A 1 79 ? -1.624 0.622 -10.814 1.00 86.06 79 THR A CA 1
ATOM 617 C C . THR A 1 79 ? -2.997 -0.010 -10.651 1.00 86.06 79 THR A C 1
ATOM 619 O O . THR A 1 79 ? -3.203 -0.869 -9.798 1.00 86.06 79 THR A O 1
ATOM 622 N N . GLY A 1 80 ? -3.970 0.406 -11.451 1.00 83.62 80 GLY A N 1
ATOM 623 C CA . GLY A 1 80 ? -5.320 -0.134 -11.423 1.00 83.62 80 GLY A CA 1
ATOM 624 C C . GLY A 1 80 ? -5.919 -0.251 -12.809 1.00 83.62 80 GLY A C 1
ATOM 625 O O . GLY A 1 80 ? -5.583 0.513 -13.706 1.00 83.62 80 GLY A O 1
ATOM 626 N N . ARG A 1 81 ? -6.829 -1.206 -12.975 1.00 84.94 81 ARG A N 1
ATOM 627 C CA . ARG A 1 81 ? -7.587 -1.397 -14.207 1.00 84.94 81 ARG A CA 1
ATOM 628 C C . ARG A 1 81 ? -9.059 -1.648 -13.930 1.00 84.94 81 ARG A C 1
ATOM 630 O O . ARG A 1 81 ? -9.417 -2.302 -12.945 1.00 84.94 81 ARG A O 1
ATOM 637 N N . ALA A 1 82 ? -9.901 -1.171 -14.838 1.00 81.56 82 ALA A N 1
ATOM 638 C CA . ALA A 1 82 ? -11.311 -1.538 -14.883 1.00 81.56 82 ALA A CA 1
ATOM 639 C C . ALA A 1 82 ? -11.476 -3.009 -15.308 1.00 81.56 82 ALA A C 1
ATOM 641 O O . ALA A 1 82 ? -10.590 -3.573 -15.946 1.00 81.56 82 ALA A O 1
ATOM 642 N N . LYS A 1 83 ? -12.622 -3.626 -14.987 1.00 77.75 83 LYS A N 1
ATOM 643 C CA . LYS A 1 83 ? -12.919 -5.035 -15.317 1.00 77.75 83 LYS A CA 1
ATOM 644 C C . LYS A 1 83 ? -12.742 -5.355 -16.806 1.00 77.75 83 LYS A C 1
ATOM 646 O O . LYS A 1 83 ? -12.268 -6.432 -17.152 1.00 77.75 83 LYS A O 1
ATOM 651 N N . GLU A 1 84 ? -13.142 -4.422 -17.663 1.00 81.38 84 GLU A N 1
ATOM 652 C CA . GLU A 1 84 ? -13.176 -4.591 -19.120 1.00 81.38 84 GLU A CA 1
ATOM 653 C C . GLU A 1 84 ? -11.876 -4.154 -19.808 1.00 81.38 84 GLU A C 1
ATOM 655 O O . GLU A 1 84 ? -11.715 -4.378 -21.004 1.00 81.38 84 GLU A O 1
ATOM 660 N N . ASN A 1 85 ? -10.938 -3.555 -19.066 1.00 81.81 85 ASN A N 1
ATOM 661 C CA . ASN A 1 85 ? -9.659 -3.118 -19.607 1.00 81.81 85 ASN A CA 1
ATOM 662 C C . ASN A 1 85 ? -8.567 -4.152 -19.298 1.00 81.81 85 ASN A C 1
ATOM 664 O O . ASN A 1 85 ? -8.481 -4.674 -18.184 1.00 81.81 85 ASN A O 1
ATOM 668 N N . ALA A 1 86 ? -7.723 -4.449 -20.284 1.00 83.31 86 ALA A N 1
ATOM 669 C CA . ALA A 1 86 ? -6.537 -5.269 -20.078 1.00 83.31 86 ALA A CA 1
ATOM 670 C C . ALA A 1 86 ? -5.412 -4.473 -19.394 1.00 83.31 86 ALA A C 1
ATOM 672 O O . ALA A 1 86 ? -4.691 -5.045 -18.567 1.00 83.31 86 ALA A O 1
ATOM 673 N N . ASP A 1 87 ? -5.328 -3.176 -19.692 1.00 87.81 87 ASP A N 1
ATOM 674 C CA . ASP A 1 87 ? -4.232 -2.294 -19.307 1.00 87.81 87 ASP A CA 1
ATOM 675 C C . ASP A 1 87 ? -4.405 -1.718 -17.905 1.00 87.81 87 ASP A C 1
ATOM 677 O O . ASP A 1 87 ? -5.511 -1.432 -17.442 1.00 87.81 87 ASP A O 1
ATOM 681 N N . TYR A 1 88 ? -3.271 -1.535 -17.237 1.00 87.75 88 TYR A N 1
ATOM 682 C CA . TYR A 1 88 ? -3.148 -0.999 -15.893 1.00 87.75 88 TYR A CA 1
ATOM 683 C C . TYR A 1 88 ? -2.705 0.463 -15.947 1.00 87.75 88 TYR A C 1
ATOM 685 O O . TYR A 1 88 ? -1.630 0.774 -16.448 1.00 87.75 88 TYR A O 1
ATOM 693 N N . CYS A 1 89 ? -3.514 1.356 -15.385 1.00 86.00 89 CYS A N 1
ATOM 694 C CA . CYS A 1 89 ? -3.224 2.783 -15.279 1.00 86.00 89 CYS A CA 1
ATOM 695 C C . CYS A 1 89 ? -2.565 3.116 -13.940 1.00 86.00 89 CYS A C 1
ATOM 697 O O . CYS A 1 89 ? -2.943 2.556 -12.908 1.00 86.00 89 CYS A O 1
ATOM 699 N N . TYR A 1 90 ? -1.600 4.033 -13.929 1.00 82.88 90 TYR A N 1
ATOM 700 C CA . TYR A 1 90 ? -0.932 4.445 -12.693 1.00 82.88 90 TYR A CA 1
ATOM 701 C C . TYR A 1 90 ? -1.879 5.231 -11.782 1.00 82.88 90 TYR A C 1
ATOM 703 O O . TYR A 1 90 ? -2.541 6.175 -12.192 1.00 82.88 90 TYR A O 1
ATOM 711 N N . LEU A 1 91 ? -1.937 4.825 -10.514 1.00 77.44 91 LEU A N 1
ATOM 712 C CA . LEU A 1 91 ? -2.752 5.465 -9.477 1.00 77.44 91 LEU A CA 1
ATOM 713 C C . LEU A 1 91 ? -1.902 6.232 -8.459 1.00 77.44 91 LEU A C 1
ATOM 715 O O . LEU A 1 91 ? -2.419 7.084 -7.739 1.00 77.44 91 LEU A O 1
ATOM 719 N N . GLY A 1 92 ? -0.613 5.909 -8.353 1.00 75.88 92 GLY A N 1
ATOM 720 C CA . GLY A 1 92 ? 0.295 6.565 -7.420 1.00 75.88 92 GLY A CA 1
ATOM 721 C C . GLY A 1 92 ? 1.708 5.999 -7.477 1.00 75.88 92 GLY A C 1
ATOM 722 O O . GLY A 1 92 ? 1.907 4.842 -7.833 1.00 75.88 92 GLY A O 1
ATOM 723 N N . VAL A 1 93 ? 2.681 6.816 -7.087 1.00 78.56 93 VAL A N 1
ATOM 724 C CA . VAL A 1 93 ? 4.100 6.460 -6.962 1.00 78.56 93 VAL A CA 1
ATOM 725 C C . VAL A 1 93 ? 4.656 7.135 -5.713 1.00 78.56 93 VAL A C 1
ATOM 727 O O . VAL A 1 93 ? 4.253 8.250 -5.376 1.00 78.56 93 VAL A O 1
ATOM 730 N N . GLY A 1 94 ? 5.549 6.462 -4.992 1.00 74.56 94 GLY A N 1
ATOM 731 C CA . GLY A 1 94 ? 6.075 6.971 -3.734 1.00 74.56 94 GLY A CA 1
ATOM 732 C C . GLY A 1 94 ? 7.511 6.547 -3.466 1.00 74.56 94 GLY A C 1
ATOM 733 O O . GLY A 1 94 ? 7.959 5.469 -3.853 1.00 74.56 94 GLY A O 1
ATOM 734 N N . MET A 1 95 ? 8.231 7.420 -2.764 1.00 73.44 95 MET A N 1
ATOM 735 C CA . MET A 1 95 ? 9.599 7.179 -2.293 1.00 73.44 95 MET A CA 1
ATOM 736 C C . MET A 1 95 ? 9.665 6.982 -0.775 1.00 73.44 95 MET A C 1
ATOM 738 O O . MET A 1 95 ? 10.678 6.513 -0.270 1.00 73.44 95 MET A O 1
ATOM 742 N N . SER A 1 96 ? 8.614 7.318 -0.021 1.00 68.81 96 SER A N 1
ATOM 743 C CA . SER A 1 96 ? 8.643 7.175 1.437 1.00 68.81 96 SER A CA 1
ATOM 744 C C . SER A 1 96 ? 8.273 5.754 1.863 1.00 68.81 96 SER A C 1
ATOM 746 O O . SER A 1 96 ? 7.159 5.284 1.608 1.00 68.81 96 SER A O 1
ATOM 748 N N . VAL A 1 97 ? 9.221 5.085 2.521 1.00 67.19 97 VAL A N 1
ATOM 749 C CA . VAL A 1 97 ? 9.015 3.833 3.254 1.00 67.19 97 VAL A CA 1
ATOM 750 C C . VAL A 1 97 ? 9.419 4.089 4.694 1.00 67.19 97 VAL A C 1
ATOM 752 O O . VAL A 1 97 ? 10.598 4.264 4.997 1.00 67.19 97 VAL A O 1
ATOM 755 N N . GLU A 1 98 ? 8.445 4.114 5.592 1.00 66.06 98 GLU A N 1
ATOM 756 C CA . GLU A 1 98 ? 8.692 4.374 7.003 1.00 66.06 98 GLU A CA 1
ATOM 757 C C . GLU A 1 98 ? 8.524 3.082 7.805 1.00 66.06 98 GLU A C 1
ATOM 759 O O . GLU A 1 98 ? 7.455 2.466 7.784 1.00 66.06 98 GLU A O 1
ATOM 764 N N . PRO A 1 99 ? 9.547 2.633 8.549 1.00 61.78 99 PRO A N 1
ATOM 765 C CA . PRO A 1 99 ? 9.364 1.558 9.507 1.00 61.78 99 PRO A CA 1
ATOM 766 C C . PRO A 1 99 ? 8.393 2.016 10.602 1.00 61.78 99 PRO A C 1
ATOM 768 O O . PRO A 1 99 ? 8.736 2.865 11.421 1.00 61.78 99 PRO A O 1
ATOM 771 N N . LEU A 1 100 ? 7.208 1.410 10.680 1.00 63.25 100 LEU A N 1
ATOM 772 C CA . LEU A 1 100 ? 6.344 1.589 11.841 1.00 63.25 100 LEU A CA 1
ATOM 773 C C . LEU A 1 100 ? 6.941 0.806 13.009 1.00 63.25 100 LEU A C 1
ATOM 775 O O . LEU A 1 100 ? 6.938 -0.424 13.002 1.00 63.25 100 LEU A O 1
ATOM 779 N N . LYS A 1 101 ? 7.462 1.514 14.009 1.00 53.72 101 LYS A N 1
ATOM 780 C CA . LYS A 1 101 ? 7.785 0.928 15.314 1.00 53.72 101 LYS A CA 1
ATOM 781 C C . LYS A 1 101 ? 6.606 1.181 16.250 1.00 53.72 101 LYS A C 1
ATOM 783 O O . LYS A 1 101 ? 6.188 2.326 16.401 1.00 53.72 101 LYS A O 1
ATOM 788 N N . SER A 1 102 ? 6.029 0.110 16.795 1.00 53.91 102 SER A N 1
ATOM 789 C CA . SER A 1 102 ? 5.058 0.169 17.898 1.00 53.91 102 SER A CA 1
ATOM 790 C C . SER A 1 102 ? 3.636 0.746 17.675 1.00 53.91 102 SER A C 1
ATOM 792 O O . SER A 1 102 ? 2.929 0.923 18.668 1.00 53.91 102 SER A O 1
ATOM 794 N N . PRO A 1 103 ? 3.072 0.997 16.468 1.00 59.94 103 PRO A N 1
ATOM 795 C CA . PRO A 1 103 ? 1.687 1.500 16.389 1.00 59.94 103 PRO A CA 1
ATOM 796 C C . PRO A 1 103 ? 0.655 0.435 16.760 1.00 59.94 103 PRO A C 1
ATOM 798 O O . PRO A 1 103 ? -0.454 0.775 17.169 1.00 59.94 103 PRO A O 1
ATOM 801 N N . HIS A 1 104 ? 1.021 -0.844 16.630 1.00 60.41 104 HIS A N 1
ATOM 802 C CA . HIS A 1 104 ? 0.232 -1.970 17.117 1.00 60.41 104 HIS A CA 1
ATOM 803 C C . HIS A 1 104 ? 0.200 -2.019 18.658 1.00 60.41 104 HIS A C 1
ATOM 805 O O . HIS A 1 104 ? -0.763 -2.520 19.238 1.00 60.41 104 HIS A O 1
ATOM 811 N N . GLU A 1 105 ? 1.197 -1.437 19.334 1.00 63.81 105 GLU A N 1
ATOM 812 C CA . GLU A 1 105 ? 1.225 -1.293 20.796 1.00 63.81 105 GLU A CA 1
ATOM 813 C C . GLU A 1 105 ? 0.265 -0.193 21.273 1.00 63.81 105 GLU A C 1
ATOM 815 O O . GLU A 1 105 ? -0.190 -0.204 22.419 1.00 63.81 105 GLU A O 1
ATOM 820 N N . THR A 1 106 ? -0.111 0.737 20.387 1.00 69.06 106 THR A N 1
ATOM 821 C CA . THR A 1 106 ? -1.066 1.801 20.711 1.00 69.06 106 THR A CA 1
ATOM 822 C C . THR A 1 106 ? -2.477 1.220 20.860 1.00 69.06 106 THR A C 1
ATOM 824 O O . THR A 1 106 ? -3.026 0.570 19.963 1.00 69.06 106 THR A O 1
ATOM 827 N N . LYS A 1 107 ? -3.107 1.437 22.019 1.00 69.50 107 LYS A N 1
ATOM 828 C CA . LYS A 1 107 ? -4.439 0.903 22.335 1.00 69.50 107 LYS A CA 1
ATOM 829 C C . LYS A 1 107 ? -5.517 1.962 22.130 1.00 69.50 107 LYS A C 1
ATOM 831 O O . LYS A 1 107 ? -5.778 2.764 23.016 1.00 69.50 107 LYS A O 1
ATOM 836 N N . PHE A 1 108 ? -6.166 1.914 20.972 1.00 79.81 108 PHE A N 1
ATOM 837 C CA . PHE A 1 108 ? -7.441 2.589 20.741 1.00 79.81 108 PHE A CA 1
ATOM 838 C C . PHE A 1 108 ? -8.604 1.614 20.984 1.00 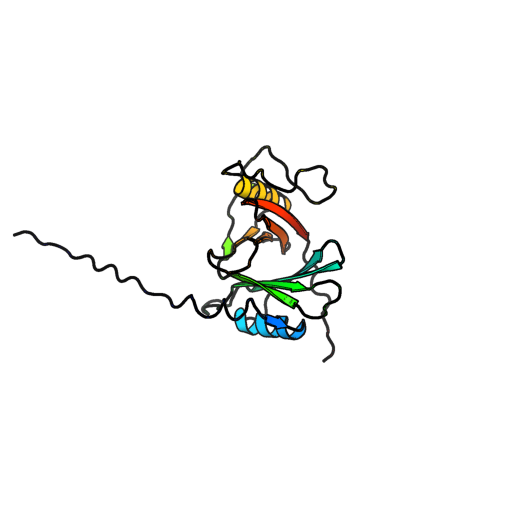79.81 108 PHE A C 1
ATOM 840 O O . PHE A 1 108 ? -8.463 0.434 20.639 1.00 79.81 108 PHE A O 1
ATOM 847 N N . PRO A 1 109 ? -9.713 2.060 21.605 1.00 79.19 109 PRO A N 1
ATOM 848 C CA . PRO A 1 109 ? -10.898 1.230 21.820 1.00 79.19 109 PRO A CA 1
ATOM 849 C C . PRO A 1 109 ? -11.670 0.946 20.524 1.00 79.19 109 PRO A C 1
ATOM 851 O O . PRO A 1 109 ? -12.391 -0.050 20.450 1.00 79.19 109 PRO A O 1
ATOM 854 N N . GLU A 1 110 ? -11.534 1.800 19.508 1.00 84.81 110 GLU A N 1
ATOM 855 C CA . GLU A 1 110 ? -12.200 1.637 18.222 1.00 84.81 110 GLU A CA 1
ATOM 856 C C . GLU A 1 110 ? -11.670 0.422 17.455 1.00 84.81 110 GLU A C 1
ATOM 858 O O . GLU A 1 110 ? -10.467 0.157 17.398 1.00 84.81 110 GLU A O 1
ATOM 863 N N . LYS A 1 111 ? -12.599 -0.295 16.823 1.00 85.38 111 LYS A N 1
ATOM 864 C CA . LYS A 1 111 ? -12.319 -1.422 15.937 1.00 85.38 111 LYS A CA 1
ATOM 865 C C . LYS A 1 111 ? -12.742 -1.054 14.530 1.00 85.38 111 LYS A C 1
ATOM 867 O O . LYS A 1 111 ? -13.801 -0.454 14.350 1.00 85.38 111 LYS A O 1
ATOM 872 N N . TYR A 1 112 ? -11.935 -1.454 13.559 1.00 87.69 112 TYR A N 1
ATOM 873 C CA . TYR A 1 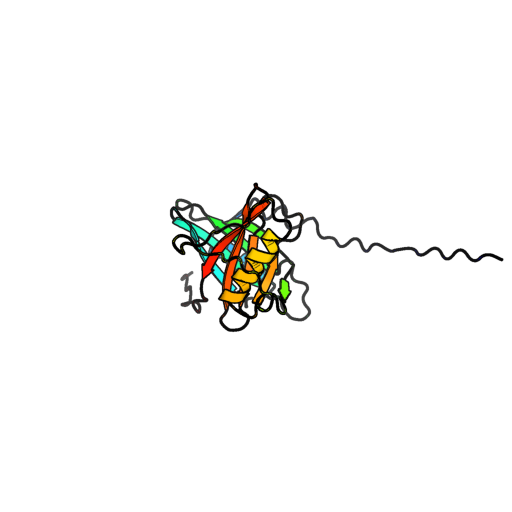112 ? -12.239 -1.282 12.146 1.00 87.69 112 TYR A CA 1
ATOM 874 C C . TYR A 1 112 ? -12.194 -2.636 11.439 1.00 87.69 112 TYR A C 1
ATOM 876 O O . TYR A 1 112 ? -11.739 -3.625 12.009 1.00 87.69 112 TYR A O 1
ATOM 884 N N . GLY A 1 113 ? -12.674 -2.736 10.207 1.00 80.50 113 GLY A N 1
ATOM 885 C CA . GLY A 1 113 ? -12.601 -4.023 9.524 1.00 80.50 113 GLY A CA 1
ATOM 886 C C . GLY A 1 113 ? -13.009 -4.004 8.067 1.00 80.50 113 GLY A C 1
ATOM 887 O O . GLY A 1 113 ? -13.426 -2.982 7.528 1.00 80.50 113 GLY A O 1
ATOM 888 N N . MET A 1 114 ? -12.867 -5.171 7.444 1.00 78.00 114 MET A N 1
ATOM 889 C CA . MET A 1 114 ? -13.277 -5.438 6.067 1.00 78.00 114 MET A CA 1
ATOM 890 C C . MET A 1 114 ? -14.800 -5.335 5.893 1.00 78.00 114 MET A C 1
ATOM 892 O O . MET A 1 114 ? -15.543 -5.417 6.884 1.00 78.00 114 MET A O 1
ATOM 896 N N . PRO A 1 115 ? -15.291 -5.221 4.642 1.00 69.75 115 PRO A N 1
ATOM 897 C CA . PRO A 1 115 ? -16.686 -5.516 4.333 1.00 69.75 115 PRO A CA 1
ATOM 898 C C . PRO A 1 115 ? -17.134 -6.823 5.008 1.00 69.75 115 PRO A C 1
ATOM 900 O O . PRO A 1 115 ? -16.370 -7.784 5.080 1.00 69.75 115 PRO A O 1
ATOM 903 N N . SER A 1 116 ? -18.351 -6.834 5.552 1.00 76.81 116 SER A N 1
ATOM 904 C CA . SER A 1 116 ? -18.951 -7.989 6.250 1.00 76.81 116 SER A CA 1
ATOM 905 C C . SER A 1 116 ? -18.337 -8.373 7.607 1.00 76.81 116 SER A C 1
ATOM 907 O O . SER A 1 116 ? -18.806 -9.318 8.231 1.00 76.81 116 SER A O 1
ATOM 909 N N . SER A 1 117 ? -17.357 -7.624 8.125 1.00 81.62 117 SER A N 1
ATOM 910 C CA . SER A 1 117 ? -16.789 -7.873 9.467 1.00 81.62 117 SER A CA 1
ATOM 911 C C . SER A 1 117 ? -17.682 -7.420 10.634 1.00 81.62 117 SER A C 1
ATOM 913 O O . SER A 1 117 ? -17.400 -7.742 11.785 1.00 81.62 117 SER A O 1
ATOM 915 N N . GLY A 1 118 ? -18.732 -6.639 10.357 1.00 84.56 118 GLY A N 1
ATOM 916 C CA . GLY A 1 118 ? -19.567 -5.996 11.377 1.00 84.56 118 GLY A CA 1
ATOM 917 C C . GLY A 1 118 ? -18.932 -4.762 12.035 1.00 84.56 118 GLY A C 1
ATOM 918 O O . GLY A 1 118 ? -19.580 -4.116 12.856 1.00 84.56 118 GLY A O 1
ATOM 919 N N . PHE A 1 119 ? -17.698 -4.398 11.664 1.00 88.44 119 PHE A N 1
ATOM 920 C CA . PHE A 1 119 ? -17.008 -3.199 12.148 1.00 88.44 119 PHE A CA 1
ATOM 921 C C . PHE A 1 119 ? -17.041 -2.059 11.116 1.00 88.44 119 PHE A C 1
ATOM 923 O O . PHE A 1 119 ? -17.106 -2.316 9.910 1.00 88.44 119 PHE A O 1
ATOM 930 N N . PRO A 1 120 ? -16.977 -0.787 11.556 1.00 88.94 120 PRO A N 1
ATOM 931 C CA . PRO A 1 120 ? -16.859 0.341 10.639 1.00 88.94 120 PRO A CA 1
ATOM 932 C C . PRO A 1 120 ? -15.565 0.253 9.819 1.00 88.94 120 PRO A C 1
ATOM 934 O O . PRO A 1 120 ? -14.517 -0.154 10.314 1.00 88.94 120 PRO A O 1
ATOM 937 N N . ARG A 1 121 ? -15.618 0.673 8.552 1.00 87.94 121 ARG A N 1
ATOM 938 C CA . ARG A 1 121 ? -14.434 0.698 7.673 1.00 87.94 121 ARG A CA 1
ATOM 939 C C . ARG A 1 121 ? -13.614 1.969 7.843 1.00 87.94 121 ARG A C 1
ATOM 941 O O . ARG A 1 121 ? -12.392 1.932 7.769 1.00 87.94 121 ARG A O 1
ATOM 948 N N . CYS A 1 122 ? -14.298 3.089 8.029 1.00 88.50 122 CYS A N 1
ATOM 949 C CA . CYS A 1 122 ? -13.718 4.420 7.966 1.00 88.50 122 CYS A CA 1
ATOM 950 C C . CYS A 1 122 ? -13.677 5.065 9.341 1.00 88.50 122 CYS A C 1
ATOM 952 O O . CYS A 1 122 ? -14.607 4.920 10.138 1.00 88.50 122 CYS A O 1
ATOM 954 N N . SER A 1 123 ? -12.613 5.818 9.598 1.00 88.62 123 SER A N 1
ATOM 955 C CA . SER A 1 123 ? -12.647 6.826 10.648 1.00 88.62 123 SER A CA 1
ATOM 956 C C . SER A 1 123 ? -13.694 7.880 10.315 1.00 88.62 123 SER A C 1
ATOM 958 O O . SER A 1 123 ? -13.845 8.225 9.146 1.00 88.62 123 SER A O 1
ATOM 960 N N . LYS A 1 124 ? -14.327 8.469 11.328 1.00 79.69 124 LYS A N 1
ATOM 961 C CA . LYS A 1 124 ? -15.199 9.632 11.123 1.00 79.69 124 LYS A CA 1
ATOM 962 C C . LYS A 1 124 ? -14.359 10.852 10.738 1.00 79.69 124 LYS A C 1
ATOM 964 O O . LYS A 1 124 ? -13.344 11.106 11.383 1.00 79.69 124 LYS A O 1
ATOM 969 N N . SER A 1 125 ? -14.797 11.621 9.743 1.00 67.38 125 SER A N 1
ATOM 970 C CA . SER A 1 125 ? -14.068 12.800 9.226 1.00 67.38 125 SER A CA 1
ATOM 971 C C . SER A 1 125 ? -13.766 13.864 10.287 1.00 67.38 125 SER A C 1
ATOM 973 O O . SER A 1 125 ? -12.772 14.578 10.190 1.00 67.38 125 SER A O 1
ATOM 975 N N . THR A 1 126 ? -14.600 13.952 11.323 1.00 75.25 126 THR A N 1
ATOM 976 C CA . THR A 1 126 ? -14.459 14.908 12.429 1.00 75.25 126 THR A CA 1
ATOM 977 C C . THR A 1 126 ? -13.454 14.475 13.498 1.00 75.25 126 THR A C 1
ATOM 979 O O . THR A 1 126 ? -13.217 15.227 14.439 1.00 75.25 126 THR A O 1
ATOM 982 N N . ASP A 1 127 ? -12.907 13.258 13.420 1.00 78.25 127 ASP A N 1
ATOM 983 C CA . ASP A 1 127 ? -11.917 12.759 14.373 1.00 78.25 127 ASP A CA 1
ATOM 984 C C . ASP A 1 127 ? -10.500 13.126 13.903 1.00 78.25 127 ASP A C 1
ATOM 986 O O . ASP A 1 127 ? -10.001 12.522 12.947 1.00 78.25 127 ASP A O 1
ATOM 990 N N . PRO A 1 128 ? -9.804 14.061 14.579 1.00 73.38 128 PRO A N 1
ATOM 991 C CA . PRO A 1 128 ? -8.462 14.481 14.177 1.00 73.38 128 PRO A CA 1
ATOM 992 C C . PRO A 1 128 ? -7.434 13.342 14.254 1.00 73.38 128 PRO A C 1
ATOM 994 O O . PRO A 1 128 ? -6.395 13.402 13.600 1.00 73.38 128 PRO A O 1
ATOM 997 N N . LEU A 1 129 ? -7.719 12.287 15.025 1.00 82.06 129 LEU A N 1
ATOM 998 C CA . LEU A 1 129 ? -6.878 11.097 15.138 1.00 82.06 129 LEU A CA 1
ATOM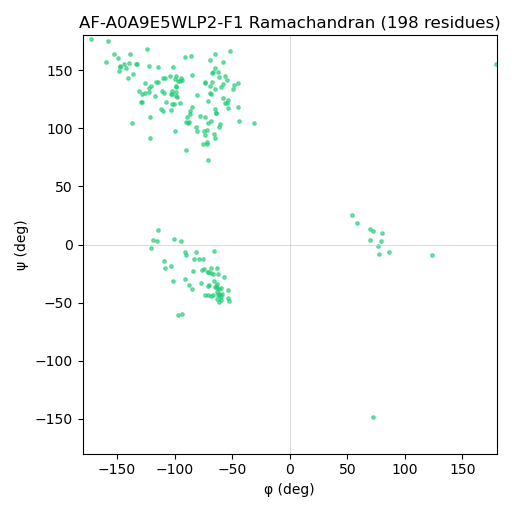 999 C C . LEU A 1 129 ? -7.404 9.927 14.301 1.00 82.06 129 LEU A C 1
ATOM 1001 O O . LEU A 1 129 ? -6.828 8.842 14.348 1.00 82.06 129 LEU A O 1
ATOM 1005 N N . GLY A 1 130 ? -8.462 10.124 13.513 1.00 82.75 130 GLY A N 1
ATOM 1006 C CA . GLY A 1 130 ? -9.146 9.065 12.779 1.00 82.75 130 GLY A CA 1
ATOM 1007 C C . GLY A 1 130 ? -8.208 8.221 11.914 1.00 82.75 130 GLY A C 1
ATOM 1008 O O . GLY A 1 130 ? -8.184 6.993 12.020 1.00 82.75 130 GLY A O 1
ATOM 1009 N N . ALA A 1 131 ? -7.350 8.880 11.131 1.00 79.50 131 ALA A N 1
ATOM 1010 C CA . ALA A 1 131 ? -6.356 8.209 10.296 1.00 79.50 131 ALA A CA 1
ATOM 1011 C C . ALA A 1 131 ? -5.346 7.382 11.112 1.00 79.50 131 ALA A C 1
ATOM 1013 O O . ALA A 1 131 ? -4.975 6.280 10.707 1.00 79.50 131 ALA A O 1
ATOM 1014 N N . ILE A 1 132 ? -4.931 7.891 12.276 1.00 81.38 132 ILE A N 1
ATOM 1015 C CA . ILE A 1 132 ? -4.002 7.203 13.180 1.00 81.38 132 ILE A CA 1
ATOM 1016 C C . ILE A 1 132 ? -4.683 5.979 13.792 1.00 81.38 132 ILE A C 1
ATOM 1018 O O . ILE A 1 132 ? -4.097 4.901 13.789 1.00 81.38 132 ILE A O 1
ATOM 1022 N N . LYS A 1 133 ? -5.934 6.104 14.246 1.00 86.12 133 LYS A N 1
ATOM 1023 C CA . LYS A 1 133 ? -6.699 4.998 14.839 1.00 86.12 133 LYS A CA 1
ATOM 1024 C C . LYS A 1 133 ? -6.882 3.839 13.863 1.00 86.12 133 LYS A C 1
ATOM 1026 O O . LYS A 1 133 ? -6.599 2.696 14.219 1.00 86.12 133 LYS A O 1
ATOM 1031 N N . VAL A 1 134 ? -7.297 4.132 12.627 1.00 86.25 134 VAL A N 1
ATOM 1032 C CA . VAL A 1 134 ? -7.470 3.115 11.574 1.00 86.25 134 VAL A CA 1
ATOM 1033 C C . VAL A 1 134 ? -6.135 2.450 11.247 1.00 86.25 134 VAL A C 1
ATOM 1035 O O . VAL A 1 134 ? -6.064 1.224 11.165 1.00 86.25 134 VAL A O 1
ATOM 1038 N N . ARG A 1 135 ? -5.055 3.235 11.127 1.00 83.00 135 ARG A N 1
ATOM 1039 C CA . ARG A 1 135 ? -3.707 2.709 10.877 1.00 83.00 135 ARG A CA 1
ATOM 1040 C C . ARG A 1 135 ? -3.210 1.817 12.015 1.00 83.00 135 ARG A C 1
ATOM 1042 O O . ARG A 1 135 ? -2.701 0.736 11.743 1.00 83.00 135 ARG A O 1
ATOM 1049 N N . SER A 1 136 ? -3.358 2.239 13.268 1.00 82.62 136 SER A N 1
ATOM 1050 C CA . SER A 1 136 ? -2.966 1.446 14.439 1.00 82.62 136 SER A CA 1
ATOM 1051 C C . SER A 1 136 ? -3.763 0.152 14.542 1.00 82.62 136 SER A C 1
ATOM 1053 O O . SER A 1 136 ? -3.188 -0.889 14.844 1.00 82.62 136 SER A O 1
ATOM 1055 N N . TRP A 1 137 ? -5.068 0.191 14.260 1.00 86.06 137 TRP A N 1
ATOM 1056 C CA . TRP A 1 137 ? -5.884 -1.019 14.197 1.00 86.06 137 TRP A CA 1
ATOM 1057 C C . TRP A 1 137 ? -5.398 -1.970 13.097 1.00 86.06 137 TRP A C 1
ATOM 1059 O O . TRP A 1 137 ? -5.131 -3.136 13.365 1.00 86.06 137 TRP A O 1
ATOM 1069 N N . ALA A 1 138 ? -5.195 -1.463 11.880 1.00 86.06 138 ALA A N 1
ATOM 1070 C CA . ALA A 1 138 ? -4.680 -2.256 10.770 1.00 86.06 138 ALA A CA 1
ATOM 1071 C C . ALA A 1 138 ? -3.289 -2.850 11.047 1.00 86.06 138 ALA A C 1
ATOM 1073 O O . ALA A 1 138 ? -3.034 -3.994 10.685 1.00 86.06 138 ALA A O 1
ATOM 1074 N N . ALA A 1 139 ? -2.413 -2.116 11.737 1.00 81.00 139 ALA A N 1
ATOM 1075 C CA . ALA A 1 139 ? -1.107 -2.618 12.153 1.00 81.00 139 ALA A CA 1
ATOM 1076 C C . ALA A 1 139 ? -1.211 -3.764 13.177 1.00 81.00 139 ALA A C 1
ATOM 1078 O O . ALA A 1 139 ? -0.376 -4.657 13.155 1.00 81.00 139 ALA A O 1
ATOM 1079 N N . LYS A 1 140 ? -2.231 -3.795 14.048 1.00 82.88 140 LYS A N 1
ATOM 1080 C CA . LYS A 1 140 ? -2.442 -4.931 14.972 1.00 82.88 140 LYS A CA 1
ATOM 1081 C C . LYS A 1 140 ? -2.774 -6.226 14.246 1.00 82.88 140 LYS A C 1
ATOM 1083 O O . LYS A 1 140 ? -2.327 -7.280 14.677 1.00 82.88 140 LYS A O 1
ATOM 1088 N N . GLU A 1 141 ? -3.525 -6.134 13.153 1.00 79.75 141 GLU A N 1
ATOM 1089 C CA . GLU A 1 141 ? -3.945 -7.301 12.370 1.00 79.75 141 GLU A CA 1
ATOM 1090 C C . GLU A 1 141 ? -2.773 -8.007 11.676 1.00 79.75 141 GLU A C 1
ATOM 1092 O O . GLU A 1 141 ? -2.870 -9.197 11.387 1.00 79.75 141 GLU A O 1
ATOM 1097 N N . ILE A 1 142 ? -1.679 -7.289 11.400 1.00 80.94 142 ILE A N 1
ATOM 1098 C CA . ILE A 1 142 ? -0.515 -7.821 10.671 1.00 80.94 142 ILE A CA 1
ATOM 1099 C C . ILE A 1 142 ? 0.799 -7.771 11.470 1.00 80.94 142 ILE A C 1
ATOM 1101 O O . ILE A 1 142 ? 1.825 -8.237 10.984 1.00 80.94 142 ILE A O 1
ATOM 1105 N N . GLY A 1 143 ? 0.786 -7.207 12.681 1.00 77.38 143 GLY A N 1
ATOM 1106 C CA . GLY A 1 143 ? 1.955 -7.063 13.549 1.00 77.38 143 GLY A CA 1
ATOM 1107 C C . GLY A 1 143 ? 2.968 -6.003 13.090 1.00 77.38 143 GLY A C 1
ATOM 1108 O O . GLY A 1 143 ? 2.626 -4.962 12.513 1.00 77.38 143 GLY A O 1
ATOM 1109 N N . ASP A 1 144 ? 4.245 -6.254 13.388 1.00 76.38 144 ASP A N 1
ATOM 1110 C CA . ASP A 1 144 ? 5.361 -5.399 12.978 1.00 76.38 144 ASP A CA 1
ATOM 1111 C C . ASP A 1 144 ? 5.354 -5.175 11.469 1.00 76.38 144 ASP A C 1
ATOM 1113 O O . ASP A 1 144 ? 5.449 -6.119 10.687 1.00 76.38 144 ASP A O 1
ATOM 1117 N N . SER A 1 145 ? 5.277 -3.913 11.050 1.00 72.88 145 SER A N 1
ATOM 1118 C CA . SER A 1 145 ? 5.038 -3.558 9.651 1.00 72.88 145 SER A CA 1
ATOM 1119 C C . SER A 1 145 ? 5.884 -2.377 9.163 1.00 72.88 145 SER A C 1
ATOM 1121 O O . SER A 1 145 ? 6.526 -1.650 9.931 1.00 72.88 145 SER A O 1
ATOM 1123 N N . PHE A 1 146 ? 5.948 -2.226 7.844 1.00 71.00 146 PHE A N 1
ATOM 1124 C CA . PHE A 1 146 ? 6.387 -1.023 7.147 1.00 71.00 146 PHE A CA 1
ATOM 1125 C C . PHE A 1 146 ? 5.167 -0.227 6.695 1.00 71.00 146 PHE A C 1
ATOM 1127 O O . PHE A 1 146 ? 4.151 -0.806 6.313 1.00 71.00 146 PHE A O 1
ATOM 1134 N N . VAL A 1 147 ? 5.289 1.095 6.725 1.00 71.38 147 VAL A N 1
ATOM 1135 C CA . VAL A 1 147 ? 4.360 2.039 6.117 1.00 71.38 147 VAL A CA 1
ATOM 1136 C C . VAL A 1 147 ? 4.887 2.498 4.786 1.00 71.38 147 VAL A C 1
ATOM 1138 O O . VAL A 1 147 ? 6.034 2.912 4.655 1.00 71.38 147 VAL A O 1
ATOM 1141 N N . LEU A 1 148 ? 3.980 2.512 3.829 1.00 69.19 148 LEU A N 1
ATOM 1142 C CA . LEU A 1 148 ? 4.201 3.029 2.499 1.00 69.19 148 LEU A CA 1
ATOM 1143 C C . LEU A 1 148 ? 3.162 4.125 2.334 1.00 69.19 148 LEU A C 1
ATOM 1145 O O . LEU A 1 148 ? 1.990 3.861 2.061 1.00 69.19 148 LEU A O 1
ATOM 1149 N N . ALA A 1 149 ? 3.567 5.343 2.678 1.00 61.34 149 ALA A N 1
ATOM 1150 C CA . ALA A 1 149 ? 2.715 6.518 2.598 1.00 61.34 149 ALA A CA 1
ATOM 1151 C C . ALA A 1 149 ? 3.001 7.258 1.293 1.00 61.34 149 ALA A C 1
ATOM 1153 O O . ALA A 1 149 ? 4.155 7.352 0.866 1.00 61.34 149 ALA A O 1
ATOM 1154 N N . LEU A 1 150 ? 1.951 7.778 0.656 1.00 55.34 150 LEU A N 1
ATOM 1155 C CA . LEU A 1 150 ? 2.126 8.672 -0.486 1.00 55.34 150 LEU A CA 1
ATOM 1156 C C . LEU A 1 150 ? 2.806 9.950 -0.014 1.00 55.34 150 LEU A C 1
ATOM 1158 O O . LEU A 1 150 ? 2.399 10.540 0.990 1.00 55.34 150 LEU A O 1
ATOM 1162 N N . SER A 1 151 ? 3.815 10.392 -0.761 1.00 45.44 151 SER A N 1
ATOM 1163 C CA . SER A 1 151 ? 4.356 11.733 -0.586 1.00 45.44 151 SER A CA 1
ATOM 1164 C C . SER A 1 151 ? 3.243 12.759 -0.844 1.00 45.44 151 SER A C 1
ATOM 1166 O O . SER A 1 151 ? 2.509 12.623 -1.830 1.00 45.44 151 SER A O 1
ATOM 1168 N N . PRO A 1 152 ? 3.101 13.796 -0.001 1.00 40.47 152 PRO A N 1
ATOM 1169 C CA . PRO A 1 152 ? 2.222 14.918 -0.304 1.00 40.47 152 PRO A CA 1
ATOM 1170 C C . PRO A 1 152 ? 2.627 15.526 -1.655 1.00 40.47 152 PRO A C 1
ATOM 1172 O O . PRO A 1 152 ? 3.779 15.920 -1.817 1.00 40.47 152 PRO A O 1
ATOM 1175 N N . GLY A 1 153 ? 1.708 15.583 -2.624 1.00 37.88 153 GLY A N 1
ATOM 1176 C CA . GLY A 1 153 ? 1.951 16.226 -3.925 1.00 37.88 153 GLY A CA 1
ATOM 1177 C C . GLY A 1 153 ? 1.744 15.357 -5.168 1.00 37.88 153 GLY A C 1
ATOM 1178 O O . GLY A 1 153 ? 1.709 15.910 -6.261 1.00 37.88 153 GLY A O 1
ATOM 1179 N N . ALA A 1 154 ? 1.538 14.041 -5.041 1.00 47.47 154 ALA A N 1
ATOM 1180 C CA . ALA A 1 154 ? 1.149 13.215 -6.188 1.00 47.47 154 ALA A CA 1
ATOM 1181 C C . ALA A 1 154 ? -0.284 13.569 -6.644 1.00 47.47 154 ALA A C 1
ATOM 1183 O O . ALA A 1 154 ? -1.259 13.239 -5.958 1.00 47.47 154 ALA A O 1
ATOM 1184 N N . LYS A 1 155 ? -0.420 14.270 -7.782 1.00 40.84 155 LYS A N 1
ATOM 1185 C CA . LYS A 1 155 ? -1.722 14.614 -8.384 1.00 40.84 155 LYS A CA 1
ATOM 1186 C C . LYS A 1 155 ? -2.574 13.353 -8.605 1.00 40.84 155 LYS A C 1
ATOM 1188 O O . LYS A 1 155 ? -2.060 12.300 -8.948 1.00 40.84 155 LYS A O 1
ATOM 1193 N N . GLY A 1 156 ? -3.885 13.456 -8.382 1.00 44.00 156 GLY A N 1
ATOM 1194 C CA . GLY A 1 156 ? -4.861 12.405 -8.720 1.00 44.00 156 GLY A CA 1
ATOM 1195 C C . GLY A 1 156 ? -4.943 11.194 -7.779 1.00 44.00 156 GLY A C 1
ATOM 1196 O O . GLY A 1 156 ? -5.872 10.398 -7.897 1.00 44.00 156 GLY A O 1
ATOM 1197 N N . SER A 1 157 ? -4.038 11.051 -6.810 1.00 43.28 157 SER A N 1
ATOM 1198 C CA . SER A 1 157 ? -4.033 9.885 -5.924 1.00 43.28 157 SER A CA 1
ATOM 1199 C C . SER A 1 157 ? -4.965 10.084 -4.721 1.00 43.28 157 SER A C 1
ATOM 1201 O O . SER A 1 157 ? -4.723 10.911 -3.839 1.00 43.28 157 SER A O 1
ATOM 1203 N N . GLY A 1 158 ? -6.031 9.280 -4.632 1.00 52.69 158 GLY A N 1
ATOM 1204 C CA . GLY A 1 158 ? -6.640 9.003 -3.328 1.00 52.69 158 GLY A CA 1
ATOM 1205 C C . GLY A 1 158 ? -5.515 8.601 -2.375 1.00 52.69 158 GLY A C 1
ATOM 1206 O O . GLY A 1 158 ? -4.621 7.861 -2.782 1.00 52.69 158 GLY A O 1
ATOM 1207 N N . SER A 1 159 ? -5.469 9.145 -1.154 1.00 69.25 159 SER A N 1
ATOM 1208 C CA . SER A 1 159 ? -4.289 8.948 -0.303 1.00 69.25 159 SER A CA 1
ATOM 1209 C C . SER A 1 159 ? -4.248 7.505 0.208 1.00 69.25 159 SER A C 1
ATOM 1211 O O . SER A 1 159 ? -4.802 7.181 1.258 1.00 69.25 159 SER A O 1
ATOM 1213 N N . PHE A 1 160 ? -3.659 6.618 -0.586 1.00 73.69 160 PHE A N 1
ATOM 1214 C CA . PHE A 1 160 ? -3.404 5.238 -0.240 1.00 73.69 160 PHE A CA 1
ATOM 1215 C C . PHE A 1 160 ? -2.250 5.156 0.755 1.00 73.69 160 PHE A C 1
ATOM 1217 O O . PHE A 1 160 ? -1.240 5.855 0.647 1.00 73.69 160 PHE A O 1
ATOM 1224 N N . VAL A 1 161 ? -2.413 4.278 1.733 1.00 78.94 161 VAL A N 1
ATOM 1225 C CA . VAL A 1 161 ? -1.356 3.872 2.648 1.00 78.94 161 VAL A CA 1
ATOM 1226 C C . VAL A 1 161 ? -1.346 2.359 2.658 1.00 78.94 161 VAL A C 1
ATOM 1228 O O . VAL A 1 161 ? -2.355 1.743 2.992 1.00 78.94 161 VAL A O 1
ATOM 1231 N N . VAL A 1 162 ? -0.209 1.762 2.327 1.00 79.75 162 VAL A N 1
ATOM 1232 C CA . VAL A 1 162 ? -0.036 0.310 2.410 1.00 79.75 162 VAL A CA 1
ATOM 1233 C C . VAL A 1 162 ? 0.761 -0.002 3.671 1.00 79.75 162 VAL A C 1
ATOM 1235 O O . VAL A 1 162 ? 1.804 0.603 3.928 1.00 79.75 162 VAL A O 1
ATOM 1238 N N . LEU A 1 163 ? 0.251 -0.927 4.476 1.00 81.44 163 LEU A N 1
ATOM 1239 C CA . LEU A 1 163 ? 0.961 -1.528 5.597 1.00 81.44 163 LEU A CA 1
ATOM 1240 C C . LEU A 1 163 ? 1.418 -2.919 5.180 1.00 81.44 163 LEU A C 1
ATOM 1242 O O . LEU A 1 163 ? 0.599 -3.690 4.692 1.00 81.44 163 LEU A O 1
ATOM 1246 N N . VAL A 1 164 ? 2.693 -3.249 5.379 1.00 80.06 164 VAL A N 1
ATOM 1247 C CA . VAL A 1 164 ? 3.247 -4.566 5.018 1.00 80.06 164 VAL A CA 1
ATOM 1248 C C . VAL A 1 164 ? 3.977 -5.162 6.207 1.00 80.06 164 VAL A C 1
ATOM 1250 O O . VAL A 1 164 ? 4.917 -4.559 6.718 1.00 80.06 164 VAL A O 1
ATOM 1253 N N . SER A 1 165 ? 3.564 -6.350 6.632 1.00 80.56 165 SER A N 1
ATOM 1254 C CA . SER A 1 165 ? 4.194 -7.134 7.690 1.00 80.56 165 SER A CA 1
ATOM 1255 C C . SER A 1 165 ? 5.655 -7.430 7.366 1.00 80.56 165 SER A C 1
ATOM 1257 O O . SER A 1 165 ? 6.025 -7.778 6.239 1.00 80.56 165 SER A O 1
ATOM 1259 N N . ARG A 1 166 ? 6.504 -7.319 8.386 1.00 75.81 166 ARG A N 1
ATOM 1260 C CA . ARG A 1 166 ? 7.928 -7.657 8.304 1.00 75.81 166 ARG A CA 1
ATOM 1261 C C . ARG A 1 166 ? 8.180 -9.157 8.324 1.00 75.81 166 ARG A C 1
ATOM 1263 O O . ARG A 1 166 ? 9.240 -9.574 7.869 1.00 75.81 166 ARG A O 1
ATOM 1270 N N . VAL A 1 167 ? 7.235 -9.932 8.852 1.00 77.94 167 VAL A N 1
ATOM 1271 C CA . VAL A 1 167 ? 7.413 -11.357 9.145 1.00 77.94 167 VAL A CA 1
ATOM 1272 C C . VAL A 1 167 ? 6.927 -12.211 7.981 1.00 77.94 167 VAL A C 1
ATOM 1274 O O . VAL A 1 167 ? 7.702 -12.945 7.378 1.00 77.94 167 VAL A O 1
ATOM 1277 N N . ASP A 1 168 ? 5.651 -12.083 7.637 1.00 76.00 168 ASP A N 1
ATOM 1278 C CA . ASP A 1 168 ? 4.948 -12.974 6.708 1.00 76.00 168 ASP A CA 1
ATOM 1279 C C . ASP A 1 168 ? 4.500 -12.271 5.418 1.00 76.00 168 ASP A C 1
ATOM 1281 O O . ASP A 1 168 ? 3.854 -12.881 4.568 1.00 76.00 168 ASP A O 1
ATOM 1285 N N . LYS A 1 169 ? 4.845 -10.983 5.264 1.00 74.50 169 LYS A N 1
ATOM 1286 C CA . LYS A 1 169 ? 4.461 -10.139 4.121 1.00 74.50 169 LYS A CA 1
ATOM 1287 C C . LYS A 1 169 ? 2.940 -10.017 3.925 1.00 74.50 169 LYS A C 1
ATOM 1289 O O . LYS A 1 169 ? 2.498 -9.602 2.853 1.00 74.50 169 LYS A O 1
ATOM 1294 N N . SER A 1 170 ? 2.142 -10.325 4.952 1.00 79.81 170 SER A N 1
ATOM 1295 C CA . SER A 1 170 ? 0.738 -9.916 5.024 1.00 79.81 170 SER A CA 1
ATOM 1296 C C . SER A 1 170 ? 0.635 -8.399 4.891 1.00 79.81 170 SER A C 1
ATOM 1298 O O . SER A 1 170 ? 1.511 -7.672 5.359 1.00 79.81 170 SER A O 1
ATOM 1300 N N . TRP A 1 171 ? -0.413 -7.896 4.252 1.00 81.25 171 TRP A N 1
ATOM 1301 C CA . TRP A 1 171 ? -0.545 -6.468 3.987 1.00 81.25 171 TRP A CA 1
ATOM 1302 C C . TRP A 1 171 ? -1.972 -5.972 4.190 1.00 81.25 171 TRP A C 1
ATOM 1304 O O . TRP A 1 171 ? -2.939 -6.730 4.106 1.00 81.25 171 TRP A O 1
ATOM 1314 N N . VAL A 1 172 ? -2.087 -4.672 4.457 1.00 84.44 172 VAL A N 1
ATOM 1315 C CA . VAL A 1 172 ? -3.352 -3.940 4.552 1.00 84.44 172 VAL A CA 1
ATOM 1316 C C . VAL A 1 172 ? -3.255 -2.676 3.716 1.00 84.44 172 VAL A C 1
ATOM 1318 O O . VAL A 1 172 ? -2.297 -1.915 3.846 1.00 84.44 172 VAL A O 1
ATOM 1321 N N . LEU A 1 173 ? -4.265 -2.424 2.891 1.00 80.88 173 LEU A N 1
ATOM 1322 C CA . LEU A 1 173 ? -4.431 -1.176 2.167 1.00 80.88 173 LEU A CA 1
ATOM 1323 C C . LEU A 1 173 ? -5.436 -0.284 2.896 1.00 80.88 173 LEU A C 1
ATOM 1325 O O . LEU A 1 173 ? -6.572 -0.674 3.171 1.00 80.88 173 LEU A O 1
ATOM 1329 N N . LEU A 1 174 ? -5.025 0.950 3.155 1.00 84.75 174 LEU A N 1
ATOM 1330 C CA . LEU A 1 174 ? -5.884 2.028 3.617 1.00 84.75 174 LEU A CA 1
ATOM 1331 C C . LEU A 1 174 ? -6.057 3.032 2.484 1.00 84.75 174 LEU A C 1
ATOM 1333 O O . LEU A 1 174 ? -5.111 3.303 1.747 1.00 84.75 174 LEU A O 1
ATOM 1337 N N . LYS A 1 175 ? -7.250 3.609 2.363 1.00 81.44 175 LYS A N 1
ATOM 1338 C CA . LYS A 1 175 ? -7.558 4.633 1.362 1.00 81.44 175 LYS A CA 1
ATOM 1339 C C . LYS A 1 175 ? -8.174 5.845 2.041 1.00 81.44 175 LYS A C 1
ATOM 1341 O O . LYS A 1 175 ? -9.145 5.702 2.782 1.00 81.44 175 LYS A O 1
ATOM 1346 N N . LYS A 1 176 ? -7.643 7.031 1.758 1.00 80.31 176 LYS A N 1
ATOM 1347 C CA . LYS A 1 176 ? -8.297 8.295 2.093 1.00 80.31 176 LYS A CA 1
ATOM 1348 C C . LYS A 1 176 ? -9.374 8.620 1.059 1.00 80.31 176 LYS A C 1
ATOM 1350 O O . LYS A 1 176 ? -9.109 8.572 -0.141 1.00 80.31 176 LYS A O 1
ATOM 1355 N N . GLN A 1 177 ? -10.572 8.917 1.542 1.00 77.00 177 GLN A N 1
ATOM 1356 C CA . GLN A 1 177 ? -11.713 9.372 0.754 1.00 77.00 177 GLN A CA 1
ATOM 1357 C C . GLN A 1 177 ? -11.666 10.892 0.570 1.00 77.00 177 GLN A C 1
ATOM 1359 O O . GLN A 1 177 ? -11.027 11.604 1.350 1.00 77.00 177 GLN A O 1
ATOM 1364 N N . ASP A 1 178 ? -12.418 11.395 -0.407 1.00 72.31 178 ASP A N 1
ATOM 1365 C CA . ASP A 1 178 ? -12.560 12.835 -0.664 1.00 72.31 178 ASP A CA 1
ATOM 1366 C C . ASP A 1 178 ? -13.201 13.577 0.522 1.00 72.31 178 ASP A C 1
ATOM 1368 O O . ASP A 1 178 ? -12.914 14.748 0.758 1.00 72.31 178 ASP A O 1
ATOM 1372 N N . SER A 1 179 ? -13.989 12.867 1.341 1.00 73.75 179 SER A N 1
ATOM 1373 C CA . SER A 1 179 ? -14.543 13.355 2.614 1.00 73.75 179 SER A CA 1
ATOM 1374 C C . SER A 1 179 ? -13.482 13.623 3.695 1.00 73.75 179 SER A C 1
ATOM 1376 O O . SER A 1 179 ? -13.812 14.105 4.779 1.00 73.75 179 SER A O 1
ATOM 1378 N N . GLY A 1 180 ? -12.214 13.287 3.438 1.00 74.56 180 GLY A N 1
ATOM 1379 C CA . GLY A 1 180 ? -11.110 13.376 4.392 1.00 74.56 180 GLY A CA 1
ATOM 1380 C C . GLY A 1 180 ? -10.956 12.144 5.287 1.00 74.56 180 GLY A C 1
ATOM 1381 O O . GLY A 1 180 ? -9.964 12.041 6.008 1.00 74.56 180 GLY A O 1
ATOM 1382 N N . GLU A 1 181 ? -11.892 11.196 5.220 1.00 83.00 181 GLU A N 1
ATOM 1383 C CA . GLU A 1 181 ? -11.893 9.972 6.021 1.00 83.00 181 GLU A CA 1
ATOM 1384 C C . GLU A 1 181 ? -10.841 8.980 5.535 1.00 83.00 181 GLU A C 1
ATOM 1386 O O . GLU A 1 181 ? -10.686 8.762 4.335 1.00 83.00 181 GLU A O 1
ATOM 1391 N N . THR A 1 182 ? -10.156 8.317 6.465 1.00 85.62 182 THR A N 1
ATOM 1392 C CA . THR A 1 182 ? -9.279 7.189 6.141 1.00 85.62 182 THR A CA 1
ATOM 1393 C C . THR A 1 182 ? -10.032 5.895 6.390 1.00 85.62 182 THR A C 1
ATOM 1395 O O . THR A 1 182 ? -10.549 5.666 7.483 1.00 85.62 182 THR A O 1
ATOM 1398 N N . CYS A 1 183 ? -10.071 5.031 5.383 1.00 85.25 183 CYS A N 1
ATOM 1399 C CA . CYS A 1 183 ? -10.804 3.778 5.428 1.00 85.25 183 CYS A CA 1
ATOM 1400 C C . CYS A 1 183 ? -9.878 2.575 5.320 1.00 85.25 183 CYS A C 1
ATOM 1402 O O . CYS A 1 183 ? -8.963 2.558 4.495 1.00 85.25 183 CYS A O 1
ATOM 1404 N N . TYR A 1 184 ? -10.183 1.542 6.102 1.00 86.25 184 TYR A N 1
ATOM 1405 C CA . TYR A 1 184 ? -9.719 0.187 5.858 1.00 86.25 184 TYR A CA 1
ATOM 1406 C C . TYR A 1 184 ? -10.314 -0.289 4.532 1.00 86.25 184 TYR A C 1
ATOM 1408 O O . TYR A 1 184 ? -11.538 -0.416 4.384 1.00 86.25 184 TYR A O 1
ATOM 1416 N N . PHE A 1 185 ? -9.446 -0.479 3.542 1.00 79.00 185 PHE A N 1
ATOM 1417 C CA . PHE A 1 185 ? -9.877 -0.764 2.186 1.00 79.00 185 PHE A CA 1
ATOM 1418 C C . PHE A 1 185 ? -9.852 -2.261 1.914 1.00 79.00 185 PHE A C 1
ATOM 1420 O O . PHE A 1 185 ? -10.915 -2.822 1.657 1.00 79.00 185 PHE A O 1
ATOM 1427 N N . ASP A 1 186 ? -8.673 -2.875 2.025 1.00 78.06 186 ASP A N 1
ATOM 1428 C CA . ASP A 1 186 ? -8.455 -4.284 1.701 1.00 78.06 186 ASP A CA 1
ATOM 1429 C C . ASP A 1 186 ? -7.288 -4.880 2.504 1.00 78.06 186 ASP A C 1
ATOM 1431 O O . ASP A 1 186 ? -6.473 -4.140 3.063 1.00 78.06 186 ASP A O 1
ATOM 1435 N N . ARG A 1 187 ? -7.192 -6.209 2.556 1.00 81.31 187 ARG A N 1
ATOM 1436 C CA . ARG A 1 187 ? -6.060 -6.937 3.134 1.00 81.31 187 ARG A CA 1
ATOM 1437 C C . ARG A 1 187 ? -5.764 -8.208 2.355 1.00 81.31 187 ARG A C 1
ATOM 1439 O O . ARG A 1 187 ? -6.662 -8.837 1.806 1.00 81.31 187 ARG A O 1
ATOM 1446 N N . GLY A 1 188 ? -4.526 -8.669 2.434 1.00 73.12 188 GLY A N 1
ATOM 1447 C CA . GLY A 1 188 ? -4.155 -9.946 1.849 1.00 73.12 188 GLY A CA 1
ATOM 1448 C C . GLY A 1 188 ? -2.914 -10.540 2.479 1.00 73.12 188 GLY A C 1
ATOM 1449 O O . GLY A 1 188 ? -2.264 -9.947 3.339 1.00 73.12 188 GLY A O 1
ATOM 1450 N N . GLN A 1 189 ? -2.606 -11.750 2.037 1.00 67.69 189 GLN A N 1
ATOM 1451 C CA . GLN A 1 189 ? -1.382 -12.445 2.394 1.00 67.69 189 GLN A CA 1
ATOM 1452 C C . GLN A 1 189 ? -0.530 -12.621 1.151 1.00 67.69 189 GLN A C 1
ATOM 1454 O O . GLN A 1 189 ? -1.031 -12.663 0.024 1.00 67.69 189 GLN A O 1
ATOM 1459 N N . TYR A 1 190 ? 0.776 -12.699 1.364 1.00 59.16 190 TYR A N 1
ATOM 1460 C CA . TYR A 1 190 ? 1.693 -13.039 0.298 1.00 59.16 190 TYR A CA 1
ATOM 1461 C C . TYR A 1 190 ? 1.424 -14.468 -0.174 1.00 59.16 190 TYR A C 1
ATOM 1463 O O . TYR A 1 190 ? 1.635 -15.433 0.560 1.00 59.16 190 TYR A O 1
ATOM 1471 N N . TYR A 1 191 ? 1.011 -14.606 -1.429 1.00 48.69 191 TYR A N 1
ATOM 1472 C CA . TYR A 1 191 ? 1.197 -15.851 -2.151 1.00 48.69 191 TYR A CA 1
ATOM 1473 C C . TYR A 1 191 ? 2.582 -15.771 -2.773 1.00 48.69 191 TYR A C 1
ATOM 1475 O O . TYR A 1 191 ? 2.820 -14.936 -3.647 1.00 48.69 191 TYR A O 1
ATOM 1483 N N . LYS A 1 192 ? 3.505 -16.619 -2.296 1.00 38.28 192 LYS A N 1
ATOM 1484 C CA . LYS A 1 192 ? 4.774 -16.880 -2.985 1.00 38.28 192 LYS A CA 1
ATOM 1485 C C . LYS A 1 192 ? 4.422 -17.069 -4.436 1.00 38.28 192 LYS A C 1
ATOM 1487 O O . LYS A 1 192 ? 3.589 -17.935 -4.703 1.00 38.28 192 LYS A O 1
ATOM 1492 N N . SER A 1 193 ? 4.946 -16.199 -5.300 1.00 37.94 193 SER A N 1
ATOM 1493 C CA . SER A 1 193 ? 4.641 -16.219 -6.720 1.00 37.94 193 SER A CA 1
ATOM 1494 C C . SER A 1 193 ? 4.692 -17.677 -7.154 1.00 37.94 193 SER A C 1
ATOM 1496 O O . SER A 1 193 ? 5.756 -18.293 -7.226 1.00 37.94 193 SER A O 1
ATOM 1498 N N . GLN A 1 194 ? 3.524 -18.275 -7.406 1.00 32.41 194 GLN A N 1
ATOM 1499 C CA . GLN A 1 194 ? 3.514 -19.293 -8.430 1.00 32.41 194 GLN A CA 1
ATOM 1500 C C . GLN A 1 194 ? 4.119 -18.554 -9.597 1.00 32.41 194 GLN A C 1
ATOM 1502 O O . GLN A 1 194 ? 3.625 -17.472 -9.916 1.00 32.41 194 GLN A O 1
ATOM 1507 N N . ASN A 1 195 ? 5.272 -19.038 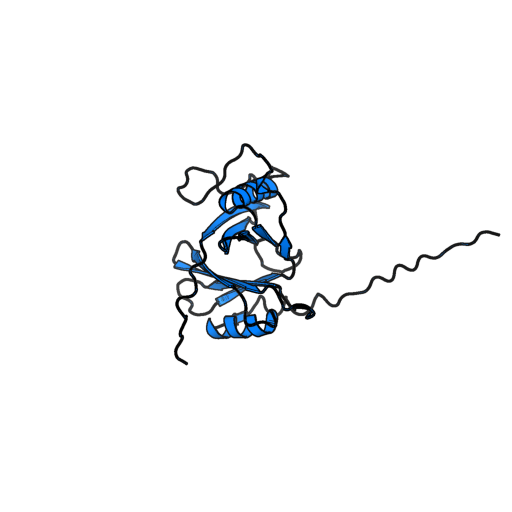-10.061 1.00 33.31 195 ASN A N 1
ATOM 1508 C CA . ASN A 1 195 ? 5.982 -18.500 -11.203 1.00 33.31 195 ASN A CA 1
ATOM 1509 C C . ASN A 1 195 ? 4.936 -17.939 -12.159 1.00 33.31 195 ASN A C 1
ATOM 1511 O O . ASN A 1 195 ? 4.223 -18.720 -12.790 1.00 33.31 195 ASN A O 1
ATOM 1515 N N . PHE A 1 196 ? 4.795 -16.613 -12.215 1.00 36.84 196 PHE A N 1
ATOM 1516 C CA . PHE A 1 196 ? 4.053 -15.973 -13.283 1.00 36.84 196 PHE A CA 1
ATOM 1517 C C . PHE A 1 196 ? 4.959 -16.167 -14.501 1.00 36.84 196 PHE A C 1
ATOM 1519 O O . PHE A 1 196 ? 5.700 -15.279 -14.911 1.00 36.84 196 PHE A O 1
ATOM 1526 N N . ARG A 1 197 ? 5.014 -17.413 -14.988 1.00 29.56 197 ARG A N 1
ATOM 1527 C CA . ARG A 1 197 ? 5.532 -17.781 -16.291 1.00 29.56 197 ARG A CA 1
ATOM 1528 C C . ARG A 1 197 ? 4.477 -17.266 -17.244 1.00 29.56 197 ARG A C 1
ATOM 1530 O O . ARG A 1 197 ? 3.502 -17.940 -17.550 1.00 29.56 197 ARG A O 1
ATOM 1537 N N . TRP A 1 198 ? 4.653 -16.015 -17.622 1.00 43.91 198 TRP A N 1
ATOM 1538 C CA . TRP A 1 198 ? 4.133 -15.543 -18.882 1.00 43.91 198 TRP A CA 1
ATOM 1539 C C . TRP A 1 198 ? 5.155 -16.023 -19.902 1.00 43.91 198 TRP A C 1
ATOM 1541 O O . TRP A 1 198 ? 6.259 -15.480 -19.984 1.00 43.91 198 TRP A O 1
ATOM 1551 N N . ASP A 1 199 ? 4.853 -17.155 -20.539 1.00 32.06 199 ASP A N 1
ATOM 1552 C CA . ASP A 1 199 ? 5.621 -17.603 -21.694 1.00 32.06 199 ASP A CA 1
ATOM 1553 C C . ASP A 1 199 ? 5.648 -16.436 -22.696 1.00 32.06 199 ASP A C 1
ATOM 1555 O O . ASP A 1 199 ? 4.609 -15.837 -22.983 1.00 32.06 199 ASP A O 1
ATOM 1559 N N . ARG A 1 200 ? 6.866 -16.040 -23.082 1.00 33.56 200 ARG A N 1
ATOM 1560 C CA . ARG A 1 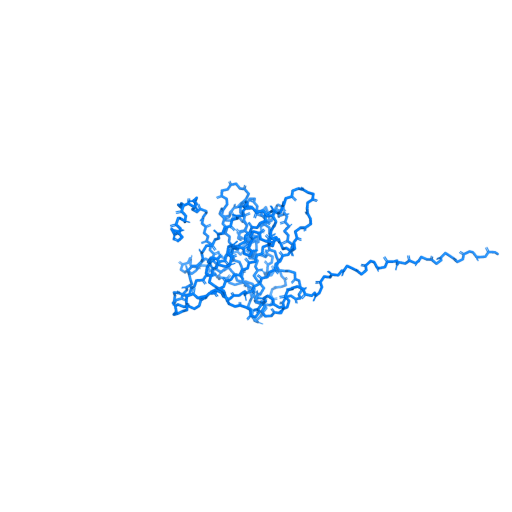200 ? 7.143 -14.908 -23.976 1.00 33.56 200 ARG A CA 1
ATOM 1561 C C . ARG A 1 200 ? 6.591 -15.141 -25.373 1.00 33.56 200 ARG A C 1
ATOM 1563 O O . ARG A 1 200 ? 6.652 -16.307 -25.822 1.00 33.56 200 ARG A O 1
#

pLDDT: mean 70.12, std 16.39, range [29.56, 88.94]

Secondary structure (DSSP, 8-state):
----------------SSTTTTTTT-EE-HHHHHHHHHHHHSSS-EEEEEEEPGGG-EEEEEEE-PPTTS--S-SEEEEEE-TT-SSEEEEEEE--EEEE-STTTS--S----STTSSS-SB--TT-TTHHHHHHHHHHHHH-SEEEEEPPTT-TT---EEEEEESSS--EEEEEE-TTS-EEEEEEE------------